Protein AF-A0A3B9GJA3-F1 (afdb_monomer_lite)

Foldseek 3Di:
DLVVLQDPVLLVVLVVLLVCCVVPPVVVVVVVLVVFQDVPLDQQPDLFDALLSLLVSLLPTDPVSLVSLLVCLPPVLLVNLVSVLSNLSSLLSNLLLLPFDPRPLNCVLPPDDDDPDGRDRPSVCSVLSVQLSVLSNQLSVLSNVLNVQCVVCDSVRRDSDAQPPPPPDDDNVNSVSSRSNRVSSNSNCRSSVVSVVCSPVSVVVSVVVSVVVVVVVVVVVVVD

Radius of gyration: 23.41 Å; chains: 1; bounding box: 50×36×74 Å

Structure (mmCIF, N/CA/C/O backbone):
data_AF-A0A3B9GJA3-F1
#
_entry.id   AF-A0A3B9GJA3-F1
#
loop_
_atom_site.group_PDB
_atom_site.id
_atom_site.type_symbol
_atom_site.label_atom_id
_atom_site.label_alt_id
_atom_site.label_comp_id
_atom_site.label_asym_id
_atom_site.label_entity_id
_atom_site.label_seq_id
_atom_site.pdbx_PDB_ins_code
_atom_site.Cartn_x
_atom_site.Cartn_y
_atom_site.Cartn_z
_atom_site.occupancy
_atom_site.B_iso_or_equiv
_atom_site.auth_seq_id
_atom_site.auth_comp_id
_atom_site.auth_asym_id
_atom_site.auth_atom_id
_atom_site.pdbx_PDB_model_num
ATOM 1 N N . MET A 1 1 ? -17.737 8.654 6.974 1.00 72.88 1 MET A N 1
ATOM 2 C CA . MET A 1 1 ? -16.971 7.475 6.504 1.00 72.88 1 MET A CA 1
ATOM 3 C C . MET A 1 1 ? -16.587 6.504 7.629 1.00 72.88 1 MET A C 1
ATOM 5 O O . MET A 1 1 ? -17.040 5.368 7.592 1.00 72.88 1 MET A O 1
ATOM 9 N N . GLY A 1 2 ? -15.841 6.924 8.665 1.00 83.31 2 GLY A N 1
ATOM 10 C CA . GLY A 1 2 ? -15.310 6.009 9.701 1.00 83.31 2 GLY A CA 1
ATOM 11 C C . GLY A 1 2 ? -16.333 5.103 10.410 1.00 83.31 2 GLY A C 1
ATOM 12 O O . GLY A 1 2 ? -16.059 3.930 10.635 1.00 83.31 2 GLY A O 1
ATOM 13 N N . GLY A 1 3 ? -17.550 5.589 10.685 1.00 89.12 3 GLY A N 1
ATOM 14 C CA . GLY A 1 3 ? -18.599 4.770 11.311 1.00 89.12 3 GLY A CA 1
ATOM 15 C C . GLY A 1 3 ? -19.067 3.571 10.471 1.00 89.12 3 GLY A C 1
ATOM 16 O O . GLY A 1 3 ? -19.390 2.529 11.037 1.00 89.12 3 GLY A O 1
ATOM 17 N N . ALA A 1 4 ? -19.071 3.692 9.138 1.00 94.19 4 ALA A N 1
ATOM 18 C CA . ALA A 1 4 ? -19.411 2.589 8.237 1.00 94.19 4 ALA A CA 1
ATOM 19 C C . ALA A 1 4 ? -18.281 1.550 8.185 1.00 94.19 4 ALA A C 1
ATOM 21 O O . ALA A 1 4 ? -18.549 0.357 8.305 1.00 94.19 4 ALA A O 1
ATOM 22 N N . LEU A 1 5 ? -17.030 2.022 8.111 1.00 96.00 5 LEU A N 1
ATOM 23 C CA . LEU A 1 5 ? -15.818 1.195 8.137 1.00 96.00 5 LEU A CA 1
ATOM 24 C C . LEU A 1 5 ? -15.662 0.409 9.449 1.00 96.00 5 LEU A C 1
ATOM 26 O O . LEU A 1 5 ? -15.125 -0.690 9.455 1.00 96.00 5 LEU A O 1
ATOM 30 N N . ALA A 1 6 ? -16.176 0.940 10.561 1.00 95.19 6 ALA A N 1
ATOM 31 C CA . ALA A 1 6 ? -16.079 0.313 11.879 1.00 95.19 6 ALA A CA 1
ATOM 32 C C . ALA A 1 6 ? -17.069 -0.848 12.121 1.00 95.19 6 ALA A C 1
ATOM 34 O O . ALA A 1 6 ? -17.110 -1.399 13.230 1.00 95.19 6 ALA A O 1
ATOM 35 N N . LYS A 1 7 ? -17.913 -1.203 11.141 1.00 95.00 7 LYS A N 1
ATOM 36 C CA . LYS A 1 7 ? -18.890 -2.294 11.280 1.00 95.00 7 LYS A CA 1
ATOM 37 C C . LYS A 1 7 ? -18.168 -3.652 11.384 1.00 95.00 7 LYS A C 1
ATOM 39 O O . LYS A 1 7 ? -17.332 -3.945 10.535 1.00 95.00 7 LYS A O 1
ATOM 44 N N . PRO A 1 8 ? -18.499 -4.515 12.368 1.00 95.00 8 PRO A N 1
ATOM 45 C CA . PRO A 1 8 ? -17.809 -5.796 12.553 1.00 95.00 8 PRO A CA 1
ATOM 46 C C . PRO A 1 8 ? -17.832 -6.714 11.332 1.00 95.00 8 PRO A C 1
ATOM 48 O O . PRO A 1 8 ? -16.804 -7.283 10.989 1.00 95.00 8 PRO A O 1
ATOM 51 N N . TRP A 1 9 ? -18.980 -6.822 10.659 1.00 97.12 9 TRP A N 1
ATOM 52 C CA . TRP A 1 9 ? -19.103 -7.661 9.467 1.00 97.12 9 TRP A CA 1
ATOM 53 C C . TRP A 1 9 ? -18.203 -7.173 8.329 1.00 97.12 9 TRP A C 1
ATOM 55 O O . TRP A 1 9 ? -17.650 -7.993 7.610 1.00 97.12 9 TRP A O 1
ATOM 65 N N . LEU A 1 10 ? -18.016 -5.854 8.195 1.00 97.75 10 LEU A N 1
ATOM 66 C CA . LEU A 1 10 ? -17.173 -5.282 7.151 1.00 97.75 10 LEU A CA 1
ATOM 67 C C . LEU A 1 10 ? -15.700 -5.563 7.436 1.00 97.75 10 LEU A C 1
ATOM 69 O O . LEU A 1 10 ? -14.979 -5.945 6.527 1.00 97.75 10 LEU A O 1
ATOM 73 N N . PHE A 1 11 ? -15.270 -5.444 8.695 1.00 97.25 11 PHE A N 1
ATOM 74 C CA . PHE A 1 11 ? -13.916 -5.830 9.092 1.00 97.25 11 PHE A CA 1
ATOM 75 C C . PHE A 1 11 ? -13.644 -7.320 8.830 1.00 97.25 11 PHE A C 1
ATOM 77 O O . PHE A 1 11 ? -12.603 -7.664 8.275 1.00 97.25 11 PHE A O 1
ATOM 84 N N . ILE A 1 12 ? -14.593 -8.204 9.160 1.00 98.06 12 ILE A N 1
ATOM 85 C CA . ILE A 1 12 ? -14.480 -9.643 8.872 1.00 98.06 12 ILE A CA 1
ATOM 86 C C . ILE A 1 12 ? -14.408 -9.890 7.361 1.00 98.06 12 ILE A C 1
ATOM 88 O O . ILE A 1 12 ? -13.499 -10.577 6.907 1.00 98.06 12 ILE A O 1
ATOM 92 N N . ALA A 1 13 ? -15.322 -9.306 6.583 1.00 98.50 13 ALA A N 1
ATOM 93 C CA . ALA A 1 13 ? -15.361 -9.478 5.133 1.00 98.50 13 ALA A CA 1
ATOM 94 C C . ALA A 1 13 ? -14.084 -8.957 4.456 1.00 98.50 13 ALA A C 1
ATOM 96 O O . ALA A 1 13 ? -13.512 -9.646 3.619 1.00 98.50 13 ALA A O 1
ATOM 97 N N . ALA A 1 14 ? -13.599 -7.780 4.859 1.00 98.38 14 ALA A N 1
ATOM 98 C CA . ALA A 1 14 ? -12.363 -7.200 4.343 1.00 98.38 14 ALA A CA 1
ATOM 99 C C . ALA A 1 14 ? -11.132 -8.044 4.706 1.00 98.38 14 ALA A C 1
ATOM 101 O O . ALA A 1 14 ? -10.257 -8.243 3.869 1.00 98.38 14 ALA A O 1
ATOM 102 N N . THR A 1 15 ? -11.086 -8.589 5.926 1.00 98.44 15 THR A N 1
ATOM 103 C CA . THR A 1 15 ? -10.018 -9.506 6.355 1.00 98.44 15 THR A CA 1
ATOM 104 C C . THR A 1 15 ? -10.045 -10.797 5.541 1.00 98.44 15 THR A C 1
ATOM 106 O O . THR A 1 15 ? -9.007 -11.226 5.051 1.00 98.44 15 THR A O 1
ATOM 109 N N . ALA A 1 16 ? -11.223 -11.397 5.351 1.00 98.56 16 ALA A N 1
ATOM 110 C CA . ALA A 1 16 ? -11.376 -12.604 4.544 1.00 98.56 16 ALA A CA 1
ATOM 111 C C . ALA A 1 16 ? -10.961 -12.364 3.084 1.00 98.56 16 ALA A C 1
ATOM 113 O O . ALA A 1 16 ? -10.196 -13.152 2.538 1.00 98.56 16 ALA A O 1
ATOM 114 N N . ALA A 1 17 ? -11.400 -11.256 2.479 1.00 98.44 17 ALA A N 1
ATOM 115 C CA . ALA A 1 17 ? -11.015 -10.881 1.121 1.00 98.44 17 ALA A CA 1
ATOM 116 C C . ALA A 1 17 ? -9.497 -10.684 0.988 1.00 98.44 17 ALA A C 1
ATOM 118 O O . ALA A 1 17 ? -8.894 -11.227 0.066 1.00 98.44 17 ALA A O 1
ATOM 119 N N . PHE A 1 18 ? -8.873 -9.969 1.931 1.00 98.50 18 PHE A N 1
ATOM 120 C CA . PHE A 1 18 ? -7.423 -9.776 1.950 1.00 98.50 18 PHE A CA 1
ATOM 121 C C . PHE A 1 18 ? -6.663 -11.096 2.082 1.00 98.50 18 PHE A C 1
ATOM 123 O O . PHE A 1 18 ? -5.747 -11.341 1.305 1.00 98.50 18 PHE A O 1
ATOM 130 N N . VAL A 1 19 ? -7.067 -11.973 3.006 1.00 98.44 19 VAL A N 1
ATOM 131 C CA . VAL A 1 19 ? -6.445 -13.293 3.192 1.00 98.44 19 VAL A CA 1
ATOM 132 C C . VAL A 1 19 ? -6.585 -14.139 1.928 1.00 98.44 19 VAL A C 1
ATOM 134 O O . VAL A 1 19 ? -5.587 -14.639 1.421 1.00 98.44 19 VAL A O 1
ATOM 137 N N . VAL A 1 20 ? -7.792 -14.267 1.369 1.00 98.31 20 VAL A N 1
ATOM 138 C CA . VAL A 1 20 ? -8.005 -15.040 0.136 1.00 98.31 20 VAL A CA 1
ATOM 139 C C . VAL A 1 20 ? -7.127 -14.502 -0.991 1.00 98.31 20 VAL A C 1
ATOM 141 O O . VAL A 1 20 ? -6.408 -15.277 -1.617 1.00 98.31 20 VAL A O 1
ATOM 144 N N . PHE A 1 21 ? -7.115 -13.187 -1.211 1.00 97.44 21 PHE A N 1
ATOM 145 C CA . PHE A 1 21 ? -6.292 -12.575 -2.251 1.00 97.44 21 PHE A CA 1
ATOM 146 C C . PHE A 1 21 ? -4.793 -12.822 -2.020 1.00 97.44 21 PHE A C 1
ATOM 148 O O . PHE A 1 21 ? -4.086 -13.234 -2.939 1.00 97.44 21 PHE A O 1
ATOM 155 N N . ALA A 1 22 ? -4.319 -12.647 -0.784 1.00 96.94 22 ALA A N 1
ATOM 156 C CA . ALA A 1 22 ? -2.915 -12.815 -0.427 1.00 96.94 22 ALA A CA 1
ATOM 157 C C . ALA A 1 22 ? -2.410 -14.253 -0.604 1.00 96.94 22 ALA A C 1
ATOM 159 O O . ALA A 1 22 ? -1.261 -14.443 -0.989 1.00 96.94 22 ALA A O 1
ATOM 160 N N . PHE A 1 23 ? -3.250 -15.261 -0.353 1.00 97.62 23 PHE A N 1
ATOM 161 C CA . PHE A 1 23 ? -2.849 -16.669 -0.457 1.00 97.62 23 PHE A CA 1
ATOM 162 C C . PHE A 1 23 ? -3.125 -17.306 -1.824 1.00 97.62 23 PHE A C 1
ATOM 164 O O . PHE A 1 23 ? -2.567 -18.362 -2.107 1.00 97.62 23 PHE A O 1
ATOM 171 N N . THR A 1 24 ? -3.965 -16.700 -2.669 1.00 96.50 24 THR A N 1
ATOM 172 C CA . THR A 1 24 ? -4.349 -17.292 -3.967 1.00 96.50 24 THR A CA 1
ATOM 173 C C . THR A 1 24 ? -3.880 -16.484 -5.171 1.00 96.50 24 THR A C 1
ATOM 175 O O . THR A 1 24 ? -3.417 -17.072 -6.143 1.00 96.50 24 THR A O 1
ATOM 178 N N . VAL A 1 25 ? -3.954 -15.151 -5.114 1.00 96.19 25 VAL A N 1
ATOM 179 C CA . VAL A 1 25 ? -3.649 -14.280 -6.259 1.00 96.19 25 VAL A CA 1
ATOM 180 C C . VAL A 1 25 ? -2.191 -13.837 -6.237 1.00 96.19 25 VAL A C 1
ATOM 182 O O . VAL A 1 25 ? -1.500 -13.976 -7.243 1.00 96.19 25 VAL A O 1
ATOM 185 N N . LEU A 1 26 ? -1.695 -13.352 -5.091 1.00 95.25 26 LEU A N 1
ATOM 186 C CA . LEU A 1 26 ? -0.324 -12.832 -4.998 1.00 95.25 26 LEU A CA 1
ATOM 187 C C . LEU A 1 26 ? 0.760 -13.860 -5.358 1.00 95.25 26 LEU A C 1
ATOM 189 O O . LEU A 1 26 ? 1.678 -13.479 -6.077 1.00 95.25 26 LEU A O 1
ATOM 193 N N . PRO A 1 27 ? 0.695 -15.143 -4.940 1.00 96.56 27 PRO A N 1
ATOM 194 C CA . PRO A 1 27 ? 1.733 -16.107 -5.300 1.00 96.56 27 PRO A CA 1
ATOM 195 C C . PRO A 1 27 ? 1.773 -16.386 -6.805 1.00 96.56 27 PRO A C 1
ATOM 197 O O . PRO A 1 27 ? 2.853 -16.479 -7.381 1.00 96.56 27 PRO A O 1
ATOM 200 N N . ALA A 1 28 ? 0.603 -16.469 -7.447 1.00 95.81 28 ALA A N 1
ATOM 201 C CA . ALA A 1 28 ? 0.508 -16.648 -8.892 1.00 95.81 28 ALA A CA 1
ATOM 202 C C . ALA A 1 28 ? 1.083 -15.433 -9.634 1.00 95.81 28 ALA A C 1
ATOM 204 O O . ALA A 1 28 ? 1.903 -15.590 -10.531 1.00 95.81 28 ALA A O 1
ATOM 205 N N . LYS A 1 29 ? 0.739 -14.216 -9.196 1.00 95.31 29 LYS A N 1
ATOM 206 C CA . LYS A 1 29 ? 1.263 -12.984 -9.796 1.00 95.31 29 LYS A CA 1
ATOM 207 C C . LYS A 1 29 ? 2.743 -12.743 -9.542 1.00 95.31 29 LYS A C 1
ATOM 209 O O . LYS A 1 29 ? 3.429 -12.251 -10.427 1.00 95.31 29 LYS A O 1
ATOM 214 N N . ALA A 1 30 ? 3.268 -13.169 -8.399 1.00 94.25 30 ALA A N 1
ATOM 215 C CA . ALA A 1 30 ? 4.705 -13.172 -8.159 1.00 94.25 30 ALA A CA 1
ATOM 216 C C . ALA A 1 30 ? 5.444 -14.147 -9.096 1.00 94.25 30 ALA A C 1
ATOM 218 O O . ALA A 1 30 ? 6.541 -13.833 -9.554 1.00 94.25 30 ALA A O 1
ATOM 219 N N . ALA A 1 31 ? 4.848 -15.307 -9.403 1.00 95.56 31 ALA A N 1
ATOM 220 C CA . ALA A 1 31 ? 5.408 -16.260 -10.360 1.00 95.56 31 ALA A CA 1
ATOM 221 C C . ALA A 1 31 ? 5.377 -15.722 -11.800 1.00 95.56 31 ALA A C 1
ATOM 223 O O . ALA A 1 31 ? 6.390 -15.820 -12.488 1.00 95.56 31 ALA A O 1
ATOM 224 N N . ASP A 1 32 ? 4.267 -15.103 -12.223 1.00 94.38 32 ASP A N 1
ATOM 225 C CA . ASP A 1 32 ? 4.167 -14.419 -13.522 1.00 94.38 32 ASP A CA 1
ATOM 226 C C . ASP A 1 32 ? 5.239 -13.315 -13.634 1.00 94.38 32 ASP A C 1
ATOM 228 O O . ASP A 1 32 ? 6.001 -13.272 -14.601 1.00 94.38 32 ASP A O 1
ATOM 232 N N . ALA A 1 33 ? 5.360 -12.471 -12.601 1.00 94.44 33 ALA A N 1
ATOM 233 C CA . ALA A 1 33 ? 6.313 -11.363 -12.553 1.00 94.44 33 ALA A CA 1
ATOM 234 C C . ALA A 1 33 ? 7.778 -11.800 -12.646 1.00 94.44 33 ALA A C 1
ATOM 236 O O . ALA A 1 33 ? 8.595 -11.102 -13.255 1.00 94.44 33 ALA A O 1
ATOM 237 N N . ALA A 1 34 ? 8.119 -12.964 -12.089 1.00 95.00 34 ALA A N 1
ATOM 238 C CA . ALA A 1 34 ? 9.470 -13.514 -12.146 1.00 95.00 34 ALA A CA 1
ATOM 239 C C . ALA A 1 34 ? 9.931 -13.853 -13.577 1.00 95.00 34 ALA A C 1
ATOM 241 O O . ALA A 1 34 ? 11.133 -13.954 -13.811 1.00 95.00 34 ALA A O 1
ATOM 242 N N . LEU A 1 35 ? 9.003 -14.014 -14.530 1.00 95.06 35 LEU A N 1
ATOM 243 C CA . LEU A 1 35 ? 9.329 -14.319 -15.927 1.00 95.06 35 LEU A CA 1
ATOM 244 C C . LEU A 1 35 ? 9.837 -13.101 -16.702 1.00 95.06 35 LEU A C 1
ATOM 246 O O . LEU A 1 35 ? 10.590 -13.264 -17.659 1.00 95.06 35 LEU A O 1
ATOM 250 N N . TYR A 1 36 ? 9.414 -11.897 -16.313 1.00 94.12 36 TYR A N 1
ATOM 251 C CA . TYR A 1 36 ? 9.710 -10.675 -17.061 1.00 94.12 36 TYR A CA 1
ATOM 252 C C . TYR A 1 36 ? 10.461 -9.609 -16.257 1.00 94.12 36 TYR A C 1
ATOM 254 O O . TYR A 1 36 ? 10.891 -8.616 -16.841 1.00 94.12 36 TYR A O 1
ATOM 262 N N . THR A 1 37 ? 10.621 -9.792 -14.943 1.00 96.38 37 THR A N 1
ATOM 263 C CA . THR A 1 37 ? 11.347 -8.865 -14.064 1.00 96.38 37 THR A CA 1
ATOM 264 C C . THR A 1 37 ? 12.830 -9.233 -14.006 1.00 96.38 37 THR A C 1
ATOM 266 O O . THR A 1 37 ? 13.169 -10.292 -13.468 1.00 96.38 37 THR A O 1
ATOM 269 N N . PRO A 1 38 ? 13.740 -8.372 -14.492 1.00 95.62 38 PRO A N 1
ATOM 270 C CA . PRO A 1 38 ? 15.171 -8.608 -14.361 1.00 95.62 38 PRO A CA 1
ATOM 271 C C . PRO A 1 38 ? 15.616 -8.685 -12.888 1.00 95.62 38 PRO A C 1
ATOM 273 O O . PRO A 1 38 ? 15.004 -8.053 -12.015 1.00 95.62 38 PRO A O 1
ATOM 276 N N . PRO A 1 39 ? 16.698 -9.423 -12.574 1.00 93.44 39 PRO A N 1
ATOM 277 C CA . PRO A 1 39 ? 17.216 -9.517 -11.212 1.00 93.44 39 PRO A CA 1
ATOM 278 C C . PRO A 1 39 ? 17.489 -8.136 -10.602 1.00 93.44 39 PRO A C 1
ATOM 280 O O . PRO A 1 39 ? 18.206 -7.323 -11.177 1.00 93.44 39 PRO A O 1
ATOM 283 N N . GLY A 1 40 ? 16.914 -7.864 -9.428 1.00 91.94 40 GLY A N 1
ATOM 284 C CA . GLY A 1 40 ? 17.078 -6.578 -8.734 1.00 91.94 40 GLY A CA 1
ATOM 285 C C . GLY A 1 40 ? 16.288 -5.404 -9.329 1.00 91.94 40 GLY A C 1
ATOM 286 O O . GLY A 1 40 ? 16.350 -4.305 -8.782 1.00 91.94 40 GLY A O 1
ATOM 287 N N . ALA A 1 41 ? 15.506 -5.625 -10.392 1.00 95.06 41 ALA A N 1
ATOM 288 C CA . ALA A 1 41 ? 14.775 -4.574 -11.097 1.00 95.06 41 ALA A CA 1
ATOM 289 C C . ALA A 1 41 ? 13.293 -4.447 -10.709 1.00 95.06 41 ALA A C 1
ATOM 291 O O . ALA A 1 41 ? 12.523 -3.756 -11.379 1.00 95.06 41 ALA A O 1
ATOM 292 N N . SER A 1 42 ? 12.879 -5.090 -9.615 1.00 94.44 42 SER A N 1
ATOM 293 C CA . SER A 1 42 ? 11.520 -4.956 -9.088 1.00 94.44 42 SER A CA 1
ATOM 294 C C . SER A 1 42 ? 11.319 -3.602 -8.412 1.00 94.44 42 SER A C 1
ATOM 296 O O . SER A 1 42 ? 12.070 -3.231 -7.507 1.00 94.44 42 SER A O 1
ATOM 298 N N . PHE A 1 43 ? 10.270 -2.891 -8.811 1.00 95.88 43 PHE A N 1
ATOM 299 C CA . PHE A 1 43 ? 9.873 -1.626 -8.200 1.00 95.88 43 PHE A CA 1
ATOM 300 C C . PHE A 1 43 ? 9.113 -1.863 -6.887 1.00 95.88 43 PHE A C 1
ATOM 302 O O . PHE A 1 43 ? 9.615 -1.490 -5.828 1.00 95.88 43 PHE A O 1
ATOM 309 N N . ASP A 1 44 ? 7.998 -2.600 -6.908 1.00 87.88 44 ASP A N 1
ATOM 310 C CA . ASP A 1 44 ? 7.094 -2.624 -5.746 1.00 87.88 44 ASP A CA 1
ATOM 311 C C . ASP A 1 44 ? 7.614 -3.429 -4.566 1.00 87.88 44 ASP A C 1
ATOM 313 O O . ASP A 1 44 ? 7.196 -3.175 -3.438 1.00 87.88 44 ASP A O 1
ATOM 317 N N . THR A 1 45 ? 8.511 -4.391 -4.804 1.00 90.06 45 THR A N 1
ATOM 318 C CA . THR A 1 45 ? 9.141 -5.172 -3.727 1.00 90.06 45 THR A CA 1
ATOM 319 C C . THR A 1 45 ? 10.406 -4.512 -3.178 1.00 90.06 45 THR A C 1
ATOM 321 O O . THR A 1 45 ? 11.007 -5.028 -2.235 1.00 90.06 45 THR A O 1
ATOM 324 N N . SER A 1 46 ? 10.807 -3.364 -3.731 1.00 94.69 46 SER A N 1
ATOM 325 C CA . SER A 1 46 ? 11.898 -2.551 -3.198 1.00 94.69 46 SER A CA 1
ATOM 326 C C . SER A 1 46 ? 11.370 -1.553 -2.177 1.00 94.69 46 SER A C 1
ATOM 328 O O . SER A 1 46 ? 10.407 -0.844 -2.445 1.00 94.69 46 SER A O 1
ATOM 330 N N . LEU A 1 47 ? 12.037 -1.442 -1.025 1.00 94.56 47 LEU A N 1
ATOM 331 C CA . LEU A 1 47 ? 11.690 -0.437 -0.010 1.00 94.56 47 LEU A CA 1
ATOM 332 C C . LEU A 1 47 ? 12.019 0.993 -0.460 1.00 94.56 47 LEU A C 1
ATOM 334 O O . LEU A 1 47 ? 11.364 1.946 -0.045 1.00 94.56 47 LEU A O 1
ATOM 338 N N . PHE A 1 48 ? 13.063 1.135 -1.274 1.00 95.56 48 PHE A N 1
ATOM 339 C CA . PHE A 1 48 ? 13.542 2.400 -1.809 1.00 95.56 48 PHE A CA 1
ATOM 340 C C . PHE A 1 48 ? 14.443 2.149 -3.021 1.00 95.56 48 PHE A C 1
ATOM 342 O O . PHE A 1 48 ? 15.048 1.081 -3.134 1.00 95.56 48 PHE A O 1
ATOM 349 N N . TYR A 1 49 ? 14.538 3.150 -3.891 1.00 96.50 49 TYR A N 1
ATOM 350 C CA . TYR A 1 49 ? 15.550 3.268 -4.935 1.00 96.50 49 TYR A CA 1
ATOM 351 C C . TYR A 1 49 ? 15.685 4.743 -5.342 1.00 96.50 49 TYR A C 1
ATOM 353 O O . TYR A 1 49 ? 14.726 5.518 -5.254 1.00 96.50 49 TYR A O 1
ATOM 361 N N . THR A 1 50 ? 16.869 5.152 -5.784 1.00 96.06 50 THR A N 1
ATOM 362 C CA . THR A 1 50 ? 17.137 6.499 -6.299 1.00 96.06 50 THR A CA 1
ATOM 363 C C . THR A 1 50 ? 16.559 6.682 -7.706 1.00 96.06 50 THR A C 1
ATOM 365 O O . THR A 1 50 ? 16.327 5.700 -8.409 1.00 96.06 50 THR A O 1
ATOM 368 N N . PRO A 1 51 ? 16.357 7.922 -8.181 1.00 93.94 51 PRO A N 1
ATOM 369 C CA . PRO A 1 51 ? 15.857 8.138 -9.540 1.00 93.94 51 PRO A CA 1
ATOM 370 C C . PRO A 1 51 ? 16.789 7.584 -10.628 1.00 93.94 51 PRO A C 1
ATOM 372 O O . PRO A 1 51 ? 16.310 7.129 -11.659 1.00 93.94 51 PRO A O 1
ATOM 375 N N . ALA A 1 52 ? 18.105 7.575 -10.390 1.00 89.44 52 ALA A N 1
ATOM 376 C CA . ALA A 1 52 ? 19.064 6.949 -11.301 1.00 89.44 52 ALA A CA 1
ATOM 377 C C . ALA A 1 52 ? 18.855 5.427 -11.358 1.00 89.44 52 ALA A C 1
ATOM 379 O O . ALA A 1 52 ? 18.672 4.875 -12.439 1.00 89.44 52 ALA A O 1
ATOM 380 N N . GLU A 1 53 ? 18.746 4.775 -10.196 1.00 94.75 53 GLU A N 1
ATOM 381 C CA . GLU A 1 53 ? 18.421 3.344 -10.115 1.00 94.75 53 GLU A CA 1
ATOM 382 C C . GLU A 1 53 ? 17.063 3.040 -10.768 1.00 94.75 53 GLU A C 1
ATOM 384 O O . GLU A 1 53 ? 16.904 2.004 -11.399 1.00 94.75 53 GLU A O 1
ATOM 389 N N . ALA A 1 54 ? 16.073 3.934 -10.666 1.00 95.31 54 ALA A N 1
ATOM 390 C CA . ALA A 1 54 ? 14.779 3.761 -11.327 1.00 95.31 54 ALA A CA 1
ATOM 391 C C . ALA A 1 54 ? 14.933 3.635 -12.852 1.00 95.31 54 ALA A C 1
ATOM 393 O O . ALA A 1 54 ? 14.339 2.747 -13.466 1.00 95.31 54 ALA A O 1
ATOM 394 N N . ILE A 1 55 ? 15.742 4.515 -13.451 1.00 92.25 55 ILE A N 1
ATOM 395 C CA . ILE A 1 55 ? 16.042 4.501 -14.887 1.00 92.25 55 ILE A CA 1
ATOM 396 C C . ILE A 1 55 ? 16.803 3.223 -15.239 1.00 92.25 55 ILE A C 1
ATOM 398 O O . ILE A 1 55 ? 16.370 2.500 -16.132 1.00 92.25 55 ILE A O 1
ATOM 402 N N . GLU A 1 56 ? 17.869 2.894 -14.505 1.00 91.62 56 GLU A N 1
ATOM 403 C CA . GLU A 1 56 ? 18.660 1.673 -14.724 1.00 91.62 56 GLU A CA 1
ATOM 404 C C . GLU A 1 56 ? 17.783 0.414 -14.704 1.00 91.62 56 GLU A C 1
ATOM 406 O O . GLU A 1 56 ? 17.869 -0.439 -15.591 1.00 91.62 56 GLU A O 1
ATOM 411 N N . ARG A 1 57 ? 16.871 0.325 -13.730 1.00 95.38 57 ARG A N 1
ATOM 412 C CA . ARG A 1 57 ? 15.896 -0.762 -13.650 1.00 95.38 57 ARG A CA 1
ATOM 413 C C . ARG A 1 57 ? 15.007 -0.785 -14.877 1.00 95.38 57 ARG A C 1
ATOM 415 O O . ARG A 1 57 ? 14.916 -1.832 -15.499 1.00 95.38 57 ARG A O 1
ATOM 422 N N . ALA A 1 58 ? 14.387 0.332 -15.253 1.00 94.31 58 ALA A N 1
ATOM 423 C CA . ALA A 1 58 ? 13.490 0.394 -16.409 1.00 94.31 58 ALA A CA 1
ATOM 424 C C . ALA A 1 58 ? 14.190 0.022 -17.733 1.00 94.31 58 ALA A C 1
ATOM 426 O O . ALA A 1 58 ? 13.597 -0.660 -18.571 1.00 94.31 58 ALA A O 1
ATOM 427 N N . VAL A 1 59 ? 15.460 0.406 -17.896 1.00 91.44 59 VAL A N 1
ATOM 428 C CA . VAL A 1 59 ? 16.309 0.043 -19.046 1.00 91.44 59 VAL A CA 1
ATOM 429 C C . VAL A 1 59 ? 16.603 -1.450 -19.094 1.00 91.44 59 VAL A C 1
ATOM 431 O O . VAL A 1 59 ? 16.652 -2.024 -20.177 1.00 91.44 59 VAL A O 1
ATOM 434 N N . SER A 1 60 ? 16.746 -2.100 -17.937 1.00 93.69 60 SER A N 1
ATOM 435 C CA . SER A 1 60 ? 17.035 -3.537 -17.881 1.00 93.69 60 SER A CA 1
ATOM 436 C C . SER A 1 60 ? 15.889 -4.434 -18.373 1.00 93.69 60 SER A C 1
ATOM 438 O O . SER A 1 60 ? 16.123 -5.604 -18.675 1.00 93.69 60 SER A O 1
ATOM 440 N N . TYR A 1 61 ? 14.656 -3.920 -18.470 1.00 94.38 61 TYR A N 1
ATOM 441 C CA . TYR A 1 61 ? 13.532 -4.683 -19.022 1.00 94.38 61 TYR A CA 1
ATOM 442 C C . TYR A 1 61 ? 13.632 -4.770 -20.551 1.00 94.38 61 TYR A C 1
ATOM 444 O O . TYR A 1 61 ? 13.948 -3.791 -21.225 1.00 94.38 61 TYR A O 1
ATOM 452 N N . GLY A 1 62 ? 13.271 -5.923 -21.118 1.00 91.81 62 GLY A N 1
ATOM 453 C CA . GLY A 1 62 ? 12.978 -6.046 -22.551 1.00 91.81 62 GLY A CA 1
ATOM 454 C C . GLY A 1 62 ? 11.669 -5.346 -22.935 1.00 91.81 62 GLY A C 1
ATOM 455 O O . GLY A 1 62 ? 10.898 -4.926 -22.070 1.00 91.81 62 GLY A O 1
ATOM 456 N N . GLU A 1 63 ? 11.386 -5.230 -24.232 1.00 92.62 63 GLU A N 1
ATOM 457 C CA . GLU A 1 63 ? 10.145 -4.612 -24.725 1.00 92.62 63 GLU A CA 1
ATOM 458 C C . GLU A 1 63 ? 8.895 -5.365 -24.249 1.00 92.62 63 GLU A C 1
ATOM 460 O O . GLU A 1 63 ? 7.961 -4.760 -23.709 1.00 92.62 63 GLU A O 1
ATOM 465 N N . GLU A 1 64 ? 8.917 -6.694 -24.355 1.00 94.00 64 GLU A N 1
ATOM 466 C CA . GLU A 1 64 ? 7.855 -7.564 -23.859 1.00 94.00 64 GLU A CA 1
ATOM 467 C C . GLU A 1 64 ? 7.718 -7.441 -22.342 1.00 94.00 64 GLU A C 1
ATOM 469 O O . GLU A 1 64 ? 6.605 -7.372 -21.823 1.00 94.00 64 GLU A O 1
ATOM 474 N N . GLY A 1 65 ? 8.843 -7.347 -21.625 1.00 95.50 65 GLY A N 1
ATOM 475 C CA . GLY A 1 65 ? 8.841 -7.238 -20.171 1.00 95.50 65 GLY A CA 1
ATOM 476 C C . GLY A 1 65 ? 8.271 -5.917 -19.664 1.00 95.50 65 GLY A C 1
ATOM 477 O O . GLY A 1 65 ? 7.502 -5.916 -18.706 1.00 95.50 65 GLY A O 1
ATOM 478 N N . ARG A 1 66 ? 8.563 -4.797 -20.337 1.00 95.31 66 ARG A N 1
ATOM 479 C CA . ARG A 1 66 ? 7.926 -3.505 -20.034 1.00 95.31 66 ARG A CA 1
ATOM 480 C C . ARG A 1 66 ? 6.425 -3.552 -20.294 1.00 95.31 66 ARG A C 1
ATOM 482 O O . ARG A 1 66 ? 5.650 -3.067 -19.474 1.00 95.31 66 ARG A O 1
ATOM 489 N N . SER A 1 67 ? 6.013 -4.152 -21.409 1.00 95.75 67 SER A N 1
ATOM 490 C CA . SER A 1 67 ? 4.596 -4.283 -21.763 1.00 95.75 67 SER A CA 1
ATOM 491 C C . SER A 1 67 ? 3.838 -5.143 -20.749 1.00 95.75 67 SER A C 1
ATOM 493 O O . SER A 1 67 ? 2.767 -4.745 -20.292 1.00 95.75 67 SER A O 1
ATOM 495 N N . ALA A 1 68 ? 4.419 -6.275 -20.341 1.00 96.31 68 ALA A N 1
ATOM 496 C CA . ALA A 1 68 ? 3.873 -7.142 -19.298 1.00 96.31 68 ALA A CA 1
ATOM 497 C C . ALA A 1 68 ? 3.790 -6.420 -17.944 1.00 96.31 68 ALA A C 1
ATOM 499 O O . ALA A 1 68 ? 2.737 -6.425 -17.310 1.00 96.31 68 ALA A O 1
ATOM 500 N N . TYR A 1 69 ? 4.856 -5.716 -17.550 1.00 96.25 69 TYR A N 1
ATOM 501 C CA . TYR A 1 69 ? 4.879 -4.914 -16.329 1.00 96.25 69 TYR A CA 1
ATOM 502 C C . TYR A 1 69 ? 3.748 -3.872 -16.319 1.00 96.25 69 TYR A C 1
ATOM 504 O O . TYR A 1 69 ? 2.981 -3.794 -15.361 1.00 96.25 69 TYR A O 1
ATOM 512 N N . ILE A 1 70 ? 3.601 -3.090 -17.396 1.00 97.12 70 ILE A N 1
ATOM 513 C CA . ILE A 1 70 ? 2.544 -2.072 -17.512 1.00 97.12 70 ILE A CA 1
ATOM 514 C C . ILE A 1 70 ? 1.159 -2.724 -17.465 1.00 97.12 70 ILE A C 1
ATOM 516 O O . ILE A 1 70 ? 0.271 -2.228 -16.773 1.00 97.12 70 ILE A O 1
ATOM 520 N N . PHE A 1 71 ? 0.960 -3.836 -18.173 1.00 97.00 71 PHE A N 1
ATOM 521 C CA . PHE A 1 71 ? -0.309 -4.557 -18.156 1.00 97.00 71 PHE A CA 1
ATOM 522 C C . PHE A 1 71 ? -0.707 -4.968 -16.732 1.00 97.00 71 PHE A C 1
ATOM 524 O O . PHE A 1 71 ? -1.852 -4.774 -16.320 1.00 97.00 71 PHE A O 1
ATOM 531 N N . ASP A 1 72 ? 0.242 -5.466 -15.948 1.00 95.56 72 ASP A N 1
ATOM 532 C CA . ASP A 1 72 ? -0.004 -5.886 -14.573 1.00 95.56 72 ASP A CA 1
ATOM 533 C C . ASP A 1 72 ? -0.353 -4.702 -13.648 1.00 95.56 72 ASP A C 1
ATOM 535 O O . ASP A 1 72 ? -1.322 -4.791 -12.882 1.00 95.56 72 ASP A O 1
ATOM 539 N N . ARG A 1 73 ? 0.321 -3.547 -13.804 1.00 95.81 73 ARG A N 1
ATOM 540 C CA . ARG A 1 73 ? 0.006 -2.289 -13.086 1.00 95.81 73 ARG A CA 1
ATOM 541 C C . ARG A 1 73 ? -1.428 -1.807 -13.273 1.00 95.81 73 ARG A C 1
ATOM 543 O O . ARG A 1 73 ? -2.003 -1.226 -12.354 1.00 95.81 73 ARG A O 1
ATOM 550 N N . TRP A 1 74 ? -2.002 -2.056 -14.446 1.00 96.06 74 TRP A N 1
ATOM 551 C CA . TRP A 1 74 ? -3.341 -1.597 -14.824 1.00 96.06 74 TRP A CA 1
ATOM 552 C C . TRP A 1 74 ? -4.393 -2.710 -14.829 1.00 96.06 74 TRP A C 1
ATOM 554 O O . TRP A 1 74 ? -5.500 -2.516 -15.333 1.00 96.06 74 TRP A O 1
ATOM 564 N N . THR A 1 75 ? -4.083 -3.863 -14.232 1.00 94.38 75 THR A N 1
ATOM 565 C CA . THR A 1 75 ? -5.027 -4.974 -14.074 1.00 94.38 75 THR A CA 1
ATOM 566 C C . THR A 1 75 ? -5.111 -5.428 -12.621 1.00 94.38 75 THR A C 1
ATOM 568 O O . THR A 1 75 ? -5.866 -4.847 -11.838 1.00 94.38 75 THR A O 1
ATOM 571 N N . PHE A 1 76 ? -4.366 -6.464 -12.230 1.00 91.06 76 PHE A N 1
ATOM 572 C CA . PHE A 1 76 ? -4.466 -7.031 -10.885 1.00 91.06 76 PHE A CA 1
ATOM 573 C C . PHE A 1 76 ? -3.951 -6.055 -9.823 1.00 91.06 76 PHE A C 1
ATOM 575 O O . PHE A 1 76 ? -4.478 -6.018 -8.709 1.00 91.06 76 PHE A O 1
ATOM 582 N N . ASP A 1 77 ? -2.961 -5.239 -10.174 1.00 92.75 77 ASP A N 1
ATOM 583 C CA . ASP A 1 77 ? -2.296 -4.357 -9.226 1.00 92.75 77 ASP A CA 1
ATOM 584 C C . ASP A 1 77 ? -3.099 -3.083 -8.928 1.00 92.75 77 ASP A C 1
ATOM 586 O O . ASP A 1 77 ? -2.817 -2.372 -7.972 1.00 92.75 77 ASP A O 1
ATOM 590 N N . LEU A 1 78 ? -4.188 -2.837 -9.666 1.00 94.50 78 LEU A N 1
ATOM 591 C CA . LEU A 1 78 ? -5.214 -1.878 -9.246 1.00 94.50 78 LEU A CA 1
ATOM 592 C C . LEU A 1 78 ? -6.075 -2.430 -8.106 1.00 94.50 78 LEU A C 1
ATOM 594 O O . LEU A 1 78 ? -6.547 -1.692 -7.240 1.00 94.50 78 LEU A O 1
ATOM 598 N N . VAL A 1 79 ? -6.310 -3.741 -8.118 1.00 96.50 79 VAL A N 1
ATOM 599 C CA . VAL A 1 79 ? -7.194 -4.421 -7.169 1.00 96.50 79 VAL A CA 1
ATOM 600 C C . VAL A 1 79 ? -6.499 -4.609 -5.823 1.00 96.50 79 VAL A C 1
ATOM 602 O O . VAL A 1 79 ? -7.141 -4.478 -4.777 1.00 96.50 79 VAL A O 1
ATOM 605 N N . PHE A 1 80 ? -5.193 -4.881 -5.824 1.00 96.44 80 PHE A N 1
ATOM 606 C CA . PHE A 1 80 ? -4.456 -5.188 -4.602 1.00 96.44 80 PHE A CA 1
ATOM 607 C C . PHE A 1 80 ? -4.483 -4.044 -3.561 1.00 96.44 80 PHE A C 1
ATOM 609 O O . PHE A 1 80 ? -4.913 -4.314 -2.429 1.00 96.44 80 PHE A O 1
ATOM 616 N N . PRO A 1 81 ? -4.191 -2.771 -3.911 1.00 97.19 81 PRO A N 1
ATOM 617 C CA . PRO A 1 81 ? -4.313 -1.634 -2.997 1.00 97.19 81 PRO A CA 1
ATOM 618 C C . PRO A 1 81 ? -5.711 -1.396 -2.459 1.00 97.19 81 PRO A C 1
ATOM 620 O O . PRO A 1 81 ? -5.877 -1.014 -1.300 1.00 97.19 81 PRO A O 1
ATOM 623 N N . LEU A 1 82 ? -6.743 -1.688 -3.248 1.00 98.06 82 LEU A N 1
ATOM 624 C CA . LEU A 1 82 ? -8.123 -1.571 -2.788 1.00 98.06 82 LEU A CA 1
ATOM 625 C C . LEU A 1 82 ? -8.466 -2.647 -1.756 1.00 98.06 82 LEU A C 1
ATOM 627 O O . LEU A 1 82 ? -9.116 -2.349 -0.751 1.00 98.06 82 LEU A O 1
ATOM 631 N N . ILE A 1 83 ? -8.011 -3.882 -1.971 1.00 98.31 83 ILE A N 1
ATOM 632 C CA . ILE A 1 83 ? -8.264 -4.998 -1.055 1.00 98.31 83 ILE A CA 1
ATOM 633 C C . ILE A 1 83 ? -7.509 -4.804 0.258 1.00 98.31 83 ILE A C 1
ATOM 635 O O . ILE A 1 83 ? -8.137 -4.800 1.325 1.00 98.31 83 ILE A O 1
ATOM 639 N N . TYR A 1 84 ? -6.184 -4.613 0.210 1.00 98.12 84 TYR A N 1
ATOM 640 C CA . TYR A 1 84 ? -5.420 -4.397 1.440 1.00 98.12 84 TYR A CA 1
ATOM 641 C C . TYR A 1 84 ? -5.848 -3.084 2.112 1.00 98.12 84 TYR A C 1
ATOM 643 O O . TYR A 1 84 ? -5.940 -3.002 3.338 1.00 98.12 84 TYR A O 1
ATOM 651 N N . GLY A 1 85 ? -6.183 -2.065 1.318 1.00 98.38 85 GLY A N 1
A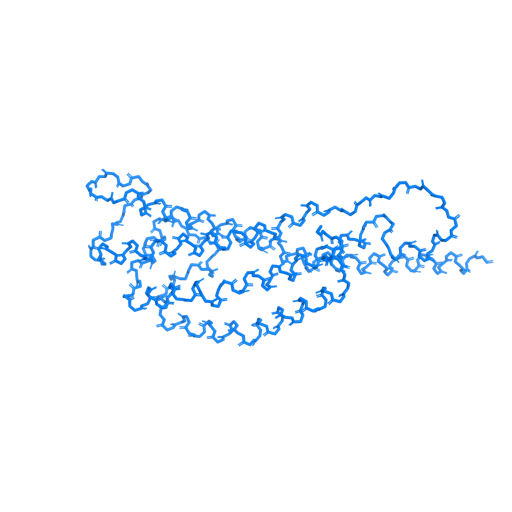TOM 652 C CA . GLY A 1 85 ? -6.655 -0.770 1.780 1.00 98.38 85 GLY A CA 1
ATOM 653 C C . GLY A 1 85 ? -7.957 -0.860 2.563 1.00 98.38 85 GLY A C 1
ATOM 654 O O . GLY A 1 85 ? -8.052 -0.331 3.672 1.00 98.38 85 GLY A O 1
ATOM 655 N N . LEU A 1 86 ? -8.952 -1.580 2.038 1.00 98.56 86 LEU A N 1
ATOM 656 C CA . LEU A 1 86 ? -10.218 -1.826 2.728 1.00 98.56 86 LEU A CA 1
ATOM 657 C C . LEU A 1 86 ? -10.007 -2.610 4.031 1.00 98.56 86 LEU A C 1
ATOM 659 O O . LEU A 1 86 ? -10.619 -2.286 5.057 1.00 98.56 86 LEU A O 1
ATOM 663 N N . PHE A 1 87 ? -9.121 -3.609 4.015 1.00 98.69 87 PHE A N 1
ATOM 664 C CA . PHE A 1 87 ? -8.718 -4.335 5.217 1.00 98.69 87 PHE A CA 1
ATOM 665 C C . PHE A 1 87 ? -8.138 -3.385 6.274 1.00 98.69 87 PHE A C 1
ATOM 667 O O . PHE A 1 87 ? -8.679 -3.311 7.378 1.00 98.69 87 PHE A O 1
ATOM 674 N N . MET A 1 88 ? -7.119 -2.587 5.942 1.00 98.69 88 MET A N 1
ATOM 675 C CA . MET A 1 88 ? -6.505 -1.663 6.900 1.00 98.69 88 MET A CA 1
ATOM 676 C C . MET A 1 88 ? -7.494 -0.594 7.380 1.00 98.69 88 MET A C 1
ATOM 678 O O . MET A 1 88 ? -7.632 -0.372 8.582 1.00 98.69 88 MET A O 1
ATOM 682 N N . LEU A 1 89 ? -8.239 0.043 6.473 1.00 98.56 89 LEU A N 1
ATOM 683 C CA . LEU A 1 89 ? -9.224 1.073 6.816 1.00 98.56 89 LEU A CA 1
ATOM 684 C C . LEU A 1 89 ? -10.300 0.544 7.771 1.00 98.56 89 LEU A C 1
ATOM 686 O O . LEU A 1 89 ? -10.647 1.219 8.745 1.00 98.56 89 LEU A O 1
ATOM 690 N N . SER A 1 90 ? -10.817 -0.662 7.522 1.00 98.38 90 SER A N 1
ATOM 691 C CA . SER A 1 90 ? -11.808 -1.290 8.401 1.00 98.38 90 SER A CA 1
ATOM 692 C C . SER A 1 90 ? -11.202 -1.719 9.741 1.00 98.38 90 SER A C 1
ATOM 694 O O . SER A 1 90 ? -11.798 -1.425 10.779 1.00 98.38 90 SER A O 1
ATOM 696 N N . ALA A 1 91 ? -9.999 -2.306 9.757 1.00 98.25 91 ALA A N 1
ATOM 697 C CA . ALA A 1 91 ? -9.286 -2.701 10.975 1.00 98.25 91 ALA A CA 1
ATOM 698 C C . ALA A 1 91 ? -9.024 -1.504 11.901 1.00 98.25 91 ALA A C 1
ATOM 700 O O . ALA A 1 91 ? -9.332 -1.545 13.100 1.00 98.25 91 ALA A O 1
ATOM 701 N N . TRP A 1 92 ? -8.526 -0.400 11.335 1.00 97.75 92 TRP A N 1
ATOM 702 C CA . TRP A 1 92 ? -8.307 0.849 12.057 1.00 97.75 92 TRP A CA 1
ATOM 703 C C . TRP A 1 92 ? -9.628 1.429 12.558 1.00 97.75 92 TRP A C 1
ATOM 705 O O . TRP A 1 92 ? -9.758 1.708 13.749 1.00 97.75 92 TRP A O 1
ATOM 715 N N . ALA A 1 93 ? -10.641 1.576 11.698 1.00 96.50 93 ALA A N 1
ATOM 716 C CA . ALA A 1 93 ? -11.921 2.165 12.093 1.00 96.50 93 ALA A CA 1
ATOM 717 C C . ALA A 1 93 ? -12.614 1.352 13.201 1.00 96.50 93 ALA A C 1
ATOM 719 O O . ALA A 1 93 ? -13.090 1.914 14.192 1.00 96.50 93 ALA A O 1
ATOM 720 N N . PHE A 1 94 ? -12.627 0.026 13.063 1.00 95.19 94 PHE A N 1
ATOM 721 C CA . PHE A 1 94 ? -13.180 -0.915 14.035 1.00 95.19 94 PHE A CA 1
ATOM 722 C C . PHE A 1 94 ? -12.490 -0.816 15.399 1.00 95.19 94 PHE A C 1
ATOM 724 O O . PHE A 1 94 ? -13.162 -0.858 16.438 1.00 95.19 94 PHE A O 1
ATOM 731 N N . SER A 1 95 ? -11.164 -0.674 15.399 1.00 94.81 95 SER A N 1
ATOM 732 C CA . SER A 1 95 ? -10.349 -0.626 16.614 1.00 94.81 95 SER A CA 1
ATOM 733 C C . SER A 1 95 ? -10.405 0.739 17.286 1.00 94.81 95 SER A C 1
ATOM 735 O O . SER A 1 95 ? -10.659 0.814 18.486 1.00 94.81 95 SER A O 1
ATOM 737 N N . LEU A 1 96 ? -10.291 1.827 16.518 1.00 92.88 96 LEU A N 1
ATOM 738 C CA . LEU A 1 96 ? -10.439 3.197 17.015 1.00 92.88 96 LEU A CA 1
ATOM 739 C C . LEU A 1 96 ? -11.802 3.402 17.684 1.00 92.88 96 LEU A C 1
ATOM 741 O O . LEU A 1 96 ? -11.873 4.010 18.749 1.00 92.88 96 LEU A O 1
ATOM 745 N N . LYS A 1 97 ? -12.879 2.833 17.122 1.00 91.44 97 LYS A N 1
ATOM 746 C CA . LYS A 1 97 ? -14.210 2.862 17.749 1.00 91.44 97 LYS A CA 1
ATOM 747 C C . LYS A 1 97 ? -14.251 2.142 19.104 1.00 91.44 97 LYS A C 1
ATOM 749 O O . LYS A 1 97 ? -14.982 2.569 19.987 1.00 91.44 97 LYS A O 1
ATOM 754 N N . ARG A 1 98 ? -13.496 1.052 19.286 1.00 88.25 98 ARG A N 1
ATOM 755 C CA . ARG A 1 98 ? -13.453 0.267 20.543 1.00 88.25 98 ARG A CA 1
ATOM 756 C C . ARG A 1 98 ? -12.512 0.835 21.601 1.00 88.25 98 ARG A C 1
ATOM 758 O O . ARG A 1 98 ? -12.696 0.579 22.795 1.00 88.25 98 ARG A O 1
ATOM 765 N N . LEU A 1 99 ? -11.486 1.543 21.149 1.00 87.38 99 LEU A N 1
ATOM 766 C CA . LEU A 1 99 ? -10.537 2.251 21.999 1.00 87.38 99 LEU A CA 1
ATOM 767 C C . LEU A 1 99 ? -11.092 3.604 22.456 1.00 87.38 99 LEU A C 1
ATOM 769 O O . LEU A 1 99 ? -10.690 4.085 23.512 1.00 87.38 99 LEU A O 1
ATOM 773 N N . ALA A 1 100 ? -12.041 4.185 21.714 1.00 84.75 100 ALA A N 1
ATOM 774 C CA . ALA A 1 100 ? -12.718 5.412 22.108 1.00 84.75 100 ALA A CA 1
ATOM 775 C C . ALA A 1 100 ? -13.412 5.270 23.485 1.00 84.75 100 ALA A C 1
ATOM 777 O O . ALA A 1 100 ? -14.068 4.250 23.748 1.00 84.75 100 ALA A O 1
ATOM 778 N N . PRO A 1 101 ? -13.307 6.286 24.362 1.00 65.19 101 PRO A N 1
ATOM 779 C CA . PRO A 1 101 ? -14.124 6.372 25.570 1.00 65.19 101 PRO A CA 1
ATOM 780 C C . PRO A 1 101 ? -15.612 6.364 25.185 1.00 65.19 101 PRO A C 1
ATOM 782 O O . PRO A 1 101 ? -16.049 7.241 24.451 1.00 65.19 101 PRO A O 1
ATOM 785 N N . GLY A 1 102 ? -16.389 5.374 25.637 1.00 56.50 102 GLY A N 1
ATOM 786 C CA . GLY A 1 102 ? -17.811 5.248 25.265 1.00 56.50 102 GLY A CA 1
ATOM 787 C C . GLY A 1 102 ? -18.119 4.318 24.074 1.00 56.50 102 GLY A C 1
ATOM 788 O O . GLY A 1 102 ? -19.275 4.136 23.727 1.00 56.50 102 GLY A O 1
ATOM 789 N N . GLY A 1 103 ? -17.140 3.648 23.448 1.00 54.50 103 GLY A N 1
ATOM 790 C CA . GLY A 1 103 ? -17.452 2.618 22.446 1.00 54.50 103 GLY A CA 1
ATOM 791 C C . GLY A 1 103 ? -18.014 1.317 23.043 1.00 54.50 103 GLY A C 1
ATOM 792 O O . GLY A 1 103 ? -17.311 0.714 23.849 1.00 54.50 103 GLY A O 1
ATOM 793 N N . ALA A 1 104 ? -19.214 0.874 22.616 1.00 50.00 104 ALA A N 1
ATOM 794 C CA . ALA A 1 104 ? -19.905 -0.451 22.622 1.00 50.00 104 ALA A CA 1
ATOM 795 C C . ALA A 1 104 ? -19.581 -1.528 23.694 1.00 50.00 104 ALA A C 1
ATOM 797 O O . ALA A 1 104 ? -20.453 -2.275 24.127 1.00 50.00 104 ALA A O 1
ATOM 798 N N . ILE A 1 105 ? -18.327 -1.655 24.116 1.00 48.41 105 ILE A N 1
ATOM 799 C CA . ILE A 1 105 ? -17.864 -2.387 25.302 1.00 48.41 105 ILE A CA 1
ATOM 800 C C . ILE A 1 105 ? -18.044 -1.543 26.579 1.00 48.41 105 ILE A C 1
ATOM 802 O O . ILE A 1 105 ? -18.074 -2.090 27.677 1.00 48.41 105 ILE A O 1
ATOM 806 N N . THR A 1 106 ? -18.187 -0.224 26.448 1.00 47.34 106 THR A N 1
ATOM 807 C CA . THR A 1 106 ? -18.456 0.708 27.561 1.00 47.34 106 THR A CA 1
ATOM 808 C C . THR A 1 106 ? -19.950 0.895 27.842 1.00 47.34 106 THR A C 1
ATOM 810 O O . THR A 1 106 ? -20.302 1.150 28.990 1.00 47.34 106 THR A O 1
ATOM 813 N N . ASP A 1 107 ? -20.830 0.648 26.868 1.00 47.12 107 ASP A N 1
ATOM 814 C CA . ASP A 1 107 ? -22.272 0.894 27.030 1.00 47.12 107 ASP A CA 1
ATOM 815 C C . ASP A 1 107 ? -22.991 -0.149 27.898 1.00 47.12 107 ASP A C 1
ATOM 817 O O . ASP A 1 107 ? -23.948 0.182 28.590 1.00 47.12 107 ASP A O 1
ATOM 821 N N . ARG A 1 108 ? -22.517 -1.404 27.954 1.00 48.34 108 ARG A N 1
ATOM 822 C CA . ARG A 1 108 ? -23.191 -2.454 28.753 1.00 48.34 108 ARG A CA 1
ATOM 823 C C . ARG A 1 108 ? -22.941 -2.379 30.262 1.00 48.34 108 ARG A C 1
ATOM 825 O O . ARG A 1 108 ? -23.635 -3.056 31.006 1.00 48.34 108 ARG A O 1
ATOM 832 N N . VAL A 1 109 ? -21.974 -1.579 30.715 1.00 48.53 109 VAL A N 1
ATOM 833 C CA . VAL A 1 109 ? -21.675 -1.387 32.153 1.00 48.53 109 VAL A CA 1
ATOM 834 C C . VAL A 1 109 ? -22.119 0.000 32.637 1.00 48.53 109 VAL A C 1
ATOM 836 O O . VAL A 1 109 ? -22.209 0.240 33.835 1.00 48.53 109 VAL A O 1
ATOM 839 N N . ARG A 1 110 ? -22.461 0.914 31.720 1.00 45.38 110 ARG A N 1
ATOM 840 C CA . ARG A 1 110 ? -22.818 2.305 32.024 1.00 45.38 110 ARG A CA 1
ATOM 841 C C . ARG A 1 110 ? -24.284 2.617 31.713 1.00 45.38 110 ARG A C 1
ATOM 843 O O . ARG A 1 110 ? -24.608 3.732 31.324 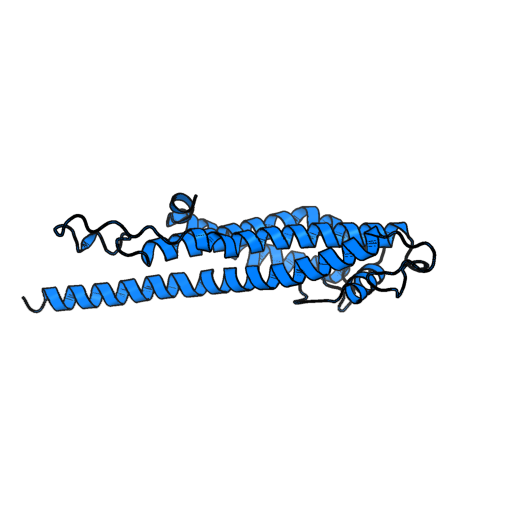1.00 45.38 110 ARG A O 1
ATOM 850 N N . ALA A 1 111 ? -25.190 1.667 31.936 1.00 44.12 111 ALA A N 1
ATOM 851 C CA . ALA A 1 111 ? -26.638 1.889 31.835 1.00 44.12 111 ALA A CA 1
ATOM 852 C C . ALA A 1 111 ? -27.213 2.757 32.985 1.00 44.12 111 ALA A C 1
ATOM 854 O O . ALA A 1 111 ? -28.370 2.604 33.356 1.00 44.12 111 ALA A O 1
ATOM 855 N N . GLY A 1 112 ? -26.419 3.667 33.562 1.00 43.81 112 GLY A N 1
ATOM 856 C CA . GLY A 1 112 ? -26.848 4.487 34.699 1.00 43.81 112 GLY A CA 1
ATOM 857 C C . GLY A 1 112 ? -26.024 5.741 35.003 1.00 43.81 112 GLY A C 1
ATOM 858 O O . GLY A 1 112 ? -26.284 6.366 36.020 1.00 43.81 112 GLY A O 1
ATOM 859 N N . ALA A 1 113 ? -25.051 6.146 34.175 1.00 42.91 113 ALA A N 1
ATOM 860 C CA . ALA A 1 113 ? -24.227 7.324 34.481 1.00 42.91 113 ALA A CA 1
ATOM 861 C C . ALA A 1 113 ? -24.133 8.294 33.297 1.00 42.91 113 ALA A C 1
ATOM 863 O O . ALA A 1 113 ? -23.329 8.098 32.385 1.00 42.91 113 ALA A O 1
ATOM 864 N N . GLU A 1 114 ? -24.986 9.315 33.378 1.00 42.50 114 GLU A N 1
ATOM 865 C CA . GLU A 1 114 ? -24.985 10.648 32.761 1.00 42.50 114 GLU A CA 1
ATOM 866 C C . GLU A 1 114 ? -23.930 11.010 31.695 1.00 42.50 114 GLU A C 1
ATOM 868 O O . GLU A 1 114 ? -22.723 10.819 31.864 1.00 42.50 114 GLU A O 1
ATOM 873 N N . LYS A 1 115 ? -24.464 11.638 30.631 1.00 47.47 115 LYS A N 1
ATOM 874 C CA . LYS A 1 115 ? -23.972 12.725 29.749 1.00 47.47 115 LYS A CA 1
ATOM 875 C C . LYS A 1 115 ? -22.530 13.258 29.932 1.00 47.47 115 LYS A C 1
ATOM 877 O O . LYS A 1 115 ? -22.307 14.464 29.900 1.00 47.47 115 LYS A O 1
ATOM 882 N N . SER A 1 116 ? -21.512 12.408 30.017 1.00 43.69 116 SER A N 1
ATOM 883 C CA . SER A 1 116 ? -20.132 12.839 29.754 1.00 43.69 116 SER A CA 1
ATOM 884 C C . SER A 1 116 ? -19.913 12.829 28.242 1.00 43.69 116 SER A C 1
ATOM 886 O O . SER A 1 116 ? -20.000 11.755 27.646 1.00 43.69 116 SER A O 1
ATOM 888 N N . GLY A 1 117 ? -19.669 13.997 27.639 1.00 46.34 117 GLY A N 1
ATOM 889 C CA . GLY A 1 117 ? -19.516 14.184 26.192 1.00 46.34 117 GLY A CA 1
ATOM 890 C C . GLY A 1 117 ? -18.736 13.053 25.518 1.00 46.34 117 GLY A C 1
ATOM 891 O O . GLY A 1 117 ? -17.589 12.785 25.873 1.00 46.34 117 GLY A O 1
ATOM 892 N N . GLU A 1 118 ? -19.388 12.367 24.575 1.00 54.28 118 GLU A N 1
ATOM 893 C CA . GLU A 1 118 ? -18.808 11.245 23.837 1.00 54.28 118 GLU A CA 1
ATOM 894 C C . GLU A 1 118 ? -17.532 11.704 23.128 1.00 54.28 118 GLU A C 1
ATOM 896 O O . GLU A 1 118 ? -17.565 12.465 22.155 1.00 54.28 118 GLU A O 1
ATOM 901 N N . ALA A 1 119 ? -16.383 11.240 23.616 1.00 60.50 119 ALA A N 1
ATOM 902 C CA . ALA A 1 119 ? -15.125 11.436 22.924 1.00 60.50 119 ALA A CA 1
ATOM 903 C C . ALA A 1 119 ? -15.207 10.700 21.580 1.00 60.50 119 ALA A C 1
ATOM 905 O O . ALA A 1 119 ? -15.195 9.469 21.513 1.00 60.50 119 ALA A O 1
ATOM 906 N N . LYS A 1 120 ? -15.331 11.467 20.492 1.00 74.06 120 LYS A N 1
ATOM 907 C CA . LYS A 1 120 ? -15.466 10.916 19.142 1.00 74.06 120 LYS A CA 1
ATOM 908 C C . LYS A 1 120 ? -14.243 10.047 18.810 1.00 74.06 120 LYS A C 1
ATOM 910 O O . LYS A 1 120 ? -13.116 10.466 19.085 1.00 74.06 120 LYS A O 1
ATOM 915 N N . PRO A 1 121 ? -14.422 8.872 18.174 1.00 83.88 121 PRO A N 1
ATOM 916 C CA . PRO A 1 121 ? -13.295 8.077 17.705 1.00 83.88 121 PRO A CA 1
ATOM 917 C C . PRO A 1 121 ? -12.382 8.907 16.797 1.00 83.88 121 PRO A C 1
ATOM 919 O O . PRO A 1 121 ? -12.861 9.670 15.954 1.00 83.88 121 PRO A O 1
ATOM 922 N N . GLY A 1 122 ? -11.067 8.736 16.941 1.00 87.50 122 GLY A N 1
ATOM 923 C CA . GLY A 1 122 ? -10.049 9.476 16.192 1.00 87.50 122 GLY A CA 1
ATOM 924 C C . GLY A 1 122 ? -9.940 9.079 14.715 1.00 87.50 122 GLY A C 1
ATOM 925 O O . GLY A 1 122 ? -8.850 8.768 14.254 1.00 87.50 122 GLY A O 1
ATOM 926 N N . TYR A 1 123 ? -11.036 9.088 13.949 1.00 93.06 123 TYR A N 1
ATOM 927 C CA . TYR A 1 123 ? -11.063 8.634 12.551 1.00 93.06 123 TYR A CA 1
ATOM 928 C C . TYR A 1 123 ? -10.169 9.439 11.597 1.00 93.06 123 TYR A C 1
ATOM 930 O O . TYR A 1 123 ? -9.920 8.972 10.492 1.00 93.06 123 TYR A O 1
ATOM 938 N N . ARG A 1 124 ? -9.631 10.597 12.006 1.00 94.31 124 ARG A N 1
ATOM 939 C CA . ARG A 1 124 ? -8.578 11.296 11.244 1.00 94.31 124 ARG A CA 1
ATOM 940 C C . ARG A 1 124 ? -7.355 10.411 10.980 1.00 94.31 124 ARG A C 1
ATOM 942 O O . ARG A 1 124 ? -6.693 10.571 9.968 1.00 94.31 124 ARG A O 1
ATOM 949 N N . TRP A 1 125 ? -7.093 9.438 11.852 1.00 95.56 125 TRP A N 1
ATOM 950 C CA . TRP A 1 125 ? -5.997 8.488 11.687 1.00 95.56 125 TRP A CA 1
ATOM 951 C C . TRP A 1 125 ? -6.208 7.498 10.534 1.00 95.56 125 TRP A C 1
ATOM 953 O O . TRP A 1 125 ? -5.252 6.867 10.101 1.00 95.56 125 TRP A O 1
ATOM 963 N N . LEU A 1 126 ? -7.421 7.416 9.970 1.00 97.38 126 LEU A N 1
ATOM 964 C CA . LEU A 1 126 ? -7.672 6.675 8.728 1.00 97.38 126 LEU A CA 1
ATOM 965 C C . LEU A 1 126 ? -6.948 7.284 7.518 1.00 97.38 126 LEU A C 1
ATOM 967 O O . LEU A 1 126 ? -6.830 6.611 6.499 1.00 97.38 126 LEU A O 1
ATOM 971 N N . LEU A 1 127 ? -6.434 8.516 7.631 1.00 97.62 127 LEU A N 1
ATOM 972 C CA . LEU A 1 127 ? -5.562 9.102 6.615 1.00 97.62 127 LEU A CA 1
ATOM 973 C C . LEU A 1 127 ? -4.283 8.283 6.406 1.00 97.62 127 LEU A C 1
ATOM 975 O O . LEU A 1 127 ? -3.793 8.249 5.290 1.00 97.62 127 LEU A O 1
ATOM 979 N N . VAL A 1 128 ? -3.773 7.586 7.429 1.00 98.25 128 VAL A N 1
ATOM 980 C CA . VAL A 1 128 ? -2.548 6.776 7.307 1.00 98.25 128 VAL A CA 1
ATOM 981 C C . VAL A 1 128 ? -2.718 5.652 6.272 1.00 98.25 128 VAL A C 1
ATOM 983 O O . VAL A 1 128 ? -2.024 5.687 5.258 1.00 98.25 128 VAL A O 1
ATOM 986 N N . PRO A 1 129 ? -3.656 4.696 6.437 1.00 98.25 129 PRO A N 1
ATOM 987 C CA . PRO A 1 129 ? -3.865 3.666 5.422 1.00 98.25 129 PRO A CA 1
ATOM 988 C C . PRO A 1 129 ? -4.398 4.225 4.094 1.00 98.25 129 PRO A C 1
ATOM 990 O O . PRO A 1 129 ? -4.072 3.672 3.051 1.00 98.25 129 PRO A O 1
ATOM 993 N N . ALA A 1 130 ? -5.171 5.320 4.097 1.00 98.44 130 ALA A N 1
ATOM 994 C CA . ALA A 1 130 ? -5.651 5.937 2.857 1.00 98.44 130 ALA A CA 1
ATOM 995 C C . ALA A 1 130 ? -4.509 6.518 2.004 1.00 98.44 130 ALA A C 1
ATOM 997 O O . ALA A 1 130 ? -4.515 6.358 0.787 1.00 98.44 130 ALA A O 1
ATOM 998 N N . LEU A 1 131 ? -3.523 7.158 2.640 1.00 98.50 131 LEU A N 1
ATOM 999 C CA . LEU A 1 131 ? -2.325 7.649 1.961 1.00 98.50 131 LEU A CA 1
ATOM 1000 C C . LEU A 1 131 ? -1.465 6.498 1.435 1.00 98.50 131 LEU A C 1
ATOM 1002 O O . LEU A 1 131 ? -0.908 6.633 0.355 1.00 98.50 131 LEU A O 1
ATOM 1006 N N . GLY A 1 132 ? -1.424 5.355 2.129 1.00 98.25 132 GLY A N 1
ATOM 1007 C CA . GLY A 1 132 ? -0.760 4.147 1.625 1.00 98.25 132 GLY A CA 1
ATOM 1008 C C . GLY A 1 132 ? -1.304 3.723 0.260 1.00 98.25 132 GLY A C 1
ATOM 1009 O O . GLY A 1 132 ? -0.537 3.616 -0.686 1.00 98.25 132 GLY A O 1
ATOM 1010 N N . ILE A 1 133 ? -2.633 3.610 0.139 1.00 98.44 133 ILE A N 1
ATOM 1011 C CA . ILE A 1 133 ? -3.319 3.279 -1.125 1.00 98.44 133 ILE A CA 1
ATOM 1012 C C . ILE A 1 133 ? -3.025 4.331 -2.206 1.00 98.44 133 ILE A C 1
ATOM 1014 O O . ILE A 1 133 ? -2.771 3.997 -3.358 1.00 98.44 133 ILE A O 1
ATOM 1018 N N . ALA A 1 134 ? -3.076 5.616 -1.843 1.00 98.44 134 ALA A N 1
ATOM 1019 C CA . ALA A 1 134 ? -2.853 6.702 -2.792 1.00 98.44 134 ALA A CA 1
ATOM 1020 C C . ALA A 1 134 ? -1.420 6.707 -3.347 1.00 98.44 134 ALA A C 1
ATOM 1022 O O . ALA A 1 134 ? -1.235 6.916 -4.544 1.00 98.44 134 ALA A O 1
ATOM 1023 N N . PHE A 1 135 ? -0.417 6.470 -2.496 1.00 98.38 135 PHE A N 1
ATOM 1024 C CA . PHE A 1 135 ? 0.980 6.413 -2.926 1.00 98.38 135 PHE A CA 1
ATOM 1025 C C . PHE A 1 135 ? 1.309 5.153 -3.720 1.00 98.38 135 PHE A C 1
ATOM 1027 O O . PHE A 1 135 ? 2.144 5.225 -4.613 1.00 98.38 135 PHE A O 1
ATOM 1034 N N . ASP A 1 136 ? 0.607 4.052 -3.468 1.00 97.94 136 ASP A N 1
ATOM 1035 C CA . ASP A 1 136 ? 0.676 2.842 -4.289 1.00 97.94 136 ASP A CA 1
ATOM 1036 C C . ASP A 1 136 ? 0.247 3.129 -5.740 1.00 97.94 136 ASP A C 1
ATOM 1038 O O . ASP A 1 136 ? 1.013 2.947 -6.684 1.00 97.94 136 ASP A O 1
ATOM 1042 N N . PHE A 1 137 ? -0.921 3.757 -5.929 1.00 98.19 137 PHE A N 1
ATOM 1043 C CA . PHE A 1 137 ? -1.353 4.183 -7.265 1.00 98.19 137 PHE A CA 1
ATOM 1044 C C . PHE A 1 137 ? -0.445 5.245 -7.894 1.00 98.19 137 PHE A C 1
ATOM 1046 O O . PHE A 1 137 ? -0.267 5.257 -9.118 1.00 98.19 137 PHE A O 1
ATOM 1053 N N . ALA A 1 138 ? 0.128 6.140 -7.085 1.00 98.06 138 ALA A N 1
ATOM 1054 C CA . ALA A 1 138 ? 1.080 7.133 -7.568 1.00 98.06 138 ALA A CA 1
ATOM 1055 C C . ALA A 1 138 ? 2.368 6.476 -8.087 1.00 98.06 138 ALA A C 1
ATOM 1057 O O . ALA A 1 138 ? 2.859 6.870 -9.144 1.00 98.06 138 ALA A O 1
ATOM 1058 N N . GLU A 1 139 ? 2.880 5.459 -7.392 1.00 97.69 139 GLU A N 1
ATOM 1059 C CA . GLU A 1 139 ? 4.027 4.667 -7.838 1.00 97.69 139 GLU A CA 1
ATOM 1060 C C . GLU A 1 139 ? 3.703 3.931 -9.134 1.00 97.69 139 GLU A C 1
ATOM 1062 O O . GLU A 1 139 ? 4.418 4.116 -10.116 1.00 97.69 139 GLU A O 1
ATOM 1067 N N . ASN A 1 140 ? 2.582 3.205 -9.191 1.00 97.19 140 ASN A N 1
ATOM 1068 C CA . ASN A 1 140 ? 2.163 2.473 -10.390 1.00 97.19 140 ASN A CA 1
ATOM 1069 C C . ASN A 1 140 ? 2.066 3.388 -11.616 1.00 97.19 140 ASN A C 1
ATOM 1071 O O . ASN A 1 140 ? 2.527 3.039 -12.707 1.00 97.19 140 ASN A O 1
ATOM 1075 N N . SER A 1 141 ? 1.526 4.592 -11.428 1.00 97.62 141 SER A N 1
ATOM 1076 C CA . SER A 1 141 ? 1.435 5.602 -12.485 1.00 97.62 141 SER A CA 1
ATOM 1077 C C . SER A 1 141 ? 2.814 6.128 -12.892 1.00 97.62 141 SER A C 1
ATOM 1079 O O . SER A 1 141 ? 3.119 6.203 -14.082 1.00 97.62 141 SER A O 1
ATOM 1081 N N . ALA A 1 142 ? 3.669 6.470 -11.925 1.00 97.06 142 ALA A N 1
ATOM 1082 C CA . ALA A 1 142 ? 4.995 7.018 -12.193 1.00 97.06 142 ALA A CA 1
ATOM 1083 C C . ALA A 1 142 ? 5.925 5.997 -12.865 1.00 97.06 142 ALA A C 1
ATOM 1085 O O . ALA A 1 142 ? 6.597 6.337 -13.838 1.00 97.06 142 ALA A O 1
ATOM 1086 N N . VAL A 1 143 ? 5.924 4.741 -12.405 1.00 96.94 143 VAL A N 1
ATOM 1087 C CA . VAL A 1 143 ? 6.713 3.671 -13.029 1.00 96.94 143 VAL A CA 1
ATOM 1088 C C . VAL A 1 143 ? 6.164 3.331 -14.413 1.00 96.94 143 VAL A C 1
ATOM 1090 O O . VAL A 1 143 ? 6.948 3.124 -15.331 1.00 96.94 143 VAL A O 1
ATOM 1093 N N . THR A 1 144 ? 4.842 3.359 -14.624 1.00 96.88 144 THR A N 1
ATOM 1094 C CA . THR A 1 144 ? 4.271 3.207 -15.977 1.00 96.88 144 THR A CA 1
ATOM 1095 C C . THR A 1 144 ? 4.824 4.267 -16.932 1.00 96.88 144 THR A C 1
ATOM 1097 O O . THR A 1 144 ? 5.291 3.929 -18.018 1.00 96.88 144 THR A O 1
ATOM 1100 N N . LEU A 1 145 ? 4.815 5.543 -16.530 1.00 95.00 145 LEU A N 1
ATOM 1101 C CA . LEU A 1 145 ? 5.362 6.630 -17.351 1.00 95.00 145 LEU A CA 1
ATOM 1102 C C . LEU A 1 145 ? 6.859 6.446 -17.615 1.00 95.00 145 LEU A C 1
ATOM 1104 O O . LEU A 1 145 ? 7.314 6.676 -18.734 1.00 95.00 145 LEU A O 1
ATOM 1108 N N . LEU A 1 146 ? 7.609 5.992 -16.611 1.00 94.25 146 LEU A N 1
ATOM 1109 C CA . LEU A 1 146 ? 9.031 5.690 -16.742 1.00 94.25 146 LEU A CA 1
ATOM 1110 C C . LEU A 1 146 ? 9.284 4.570 -17.766 1.00 94.25 146 LEU A C 1
ATOM 1112 O O . LEU A 1 146 ? 10.111 4.737 -18.660 1.00 94.25 146 LEU A O 1
ATOM 1116 N N . MET A 1 147 ? 8.535 3.466 -17.684 1.00 94.88 147 MET A N 1
ATOM 1117 C CA . MET A 1 147 ? 8.636 2.336 -18.616 1.00 94.88 147 MET A CA 1
ATOM 1118 C C . MET A 1 147 ? 8.290 2.740 -20.051 1.00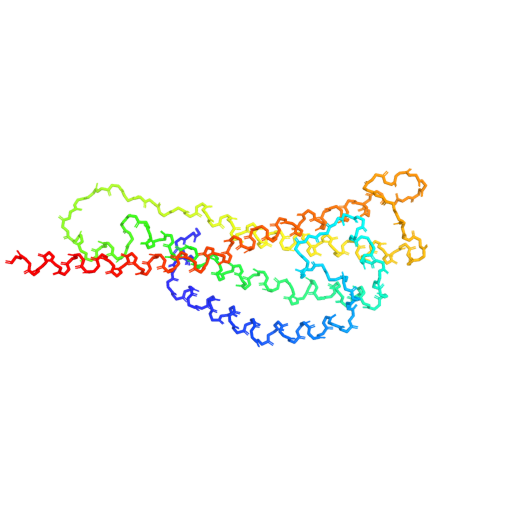 94.88 147 MET A C 1
ATOM 1120 O O . MET A 1 147 ? 8.998 2.369 -20.987 1.00 94.88 147 MET A O 1
ATOM 1124 N N . LEU A 1 148 ? 7.227 3.531 -20.230 1.00 93.00 148 LEU A N 1
ATOM 1125 C CA . LEU A 1 148 ? 6.844 4.067 -21.537 1.00 93.00 148 LEU A CA 1
ATOM 1126 C C . LEU A 1 148 ? 7.931 4.984 -22.109 1.00 93.00 148 LEU A C 1
ATOM 1128 O O . LEU A 1 148 ? 8.254 4.887 -23.292 1.00 93.00 148 LEU A O 1
ATOM 1132 N N . GLY A 1 149 ? 8.529 5.836 -21.273 1.00 89.06 149 GLY A N 1
ATOM 1133 C CA . GLY A 1 149 ? 9.597 6.738 -21.695 1.00 89.06 149 GLY A CA 1
ATOM 1134 C C . GLY A 1 149 ? 10.852 6.022 -22.147 1.00 89.06 149 GLY A C 1
ATOM 1135 O O . GLY A 1 149 ? 11.309 6.268 -23.263 1.00 89.06 149 GLY A O 1
ATOM 1136 N N . VAL A 1 150 ? 11.343 5.071 -21.355 1.00 87.44 150 VAL A N 1
ATOM 1137 C CA . VAL A 1 150 ? 12.485 4.234 -21.751 1.00 87.44 150 VAL A CA 1
ATOM 1138 C C . VAL A 1 150 ? 12.188 3.463 -23.041 1.00 87.44 150 VAL A C 1
ATOM 1140 O O . VAL A 1 150 ? 13.031 3.409 -23.933 1.00 87.44 150 VAL A O 1
ATOM 1143 N N . GLY A 1 151 ? 10.974 2.919 -23.188 1.00 84.31 151 GLY A N 1
ATOM 1144 C CA . GLY A 1 151 ? 10.559 2.239 -24.417 1.00 84.31 151 GLY A CA 1
ATOM 1145 C C . GLY A 1 151 ? 10.581 3.146 -25.651 1.00 84.31 151 GLY A C 1
ATOM 1146 O O . GLY A 1 151 ? 11.007 2.711 -26.715 1.00 84.31 151 GLY A O 1
ATOM 1147 N N . SER A 1 152 ? 10.171 4.410 -25.505 1.00 80.50 152 SER A N 1
ATOM 1148 C CA . SER A 1 152 ? 10.102 5.373 -26.613 1.00 80.50 152 SER A CA 1
ATOM 1149 C C . SER A 1 152 ? 11.461 5.897 -27.092 1.00 80.50 152 SER A C 1
ATOM 1151 O O . SER A 1 152 ? 11.581 6.285 -28.252 1.00 80.50 152 SER A O 1
ATOM 1153 N N . LEU A 1 153 ? 12.475 5.903 -26.220 1.00 71.38 153 LEU A N 1
ATOM 1154 C CA . LEU A 1 153 ? 13.829 6.368 -26.545 1.00 71.38 153 LEU A CA 1
ATOM 1155 C C . LEU A 1 153 ? 14.692 5.259 -27.174 1.00 71.38 153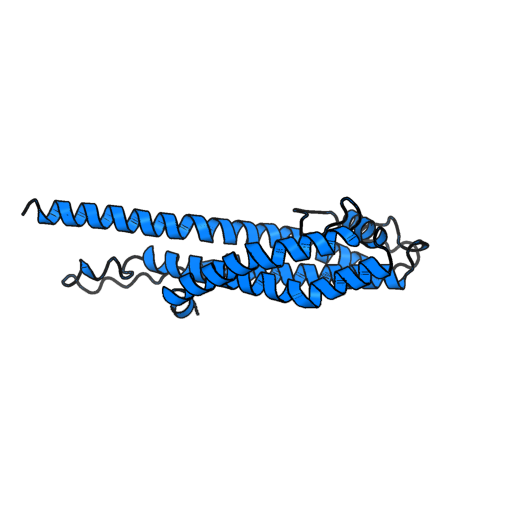 LEU A C 1
ATOM 1157 O O . LEU A 1 153 ? 15.658 5.555 -27.871 1.00 71.38 153 LEU A O 1
ATOM 1161 N N . GLY A 1 154 ? 14.317 3.990 -26.982 1.00 61.66 154 GLY A N 1
ATOM 1162 C CA . GLY A 1 154 ? 15.137 2.832 -27.336 1.00 61.66 154 GLY A CA 1
ATOM 1163 C C . GLY A 1 154 ? 16.192 2.548 -26.261 1.00 61.66 154 GLY A C 1
ATOM 1164 O O . GLY A 1 154 ? 16.775 3.462 -25.681 1.00 61.66 154 GLY A O 1
ATOM 1165 N N . ALA A 1 155 ? 16.444 1.266 -25.976 1.00 54.28 155 ALA A N 1
ATOM 1166 C CA . ALA A 1 155 ? 17.303 0.839 -24.863 1.00 54.28 155 ALA A CA 1
ATOM 1167 C C . ALA A 1 155 ? 18.751 1.369 -24.947 1.00 54.28 155 ALA A C 1
ATOM 1169 O O . ALA A 1 155 ? 19.403 1.512 -23.918 1.00 54.28 155 ALA A O 1
ATOM 1170 N N . GLU A 1 156 ? 19.238 1.696 -26.149 1.00 51.44 156 GLU A N 1
ATOM 1171 C CA . GLU A 1 156 ? 20.592 2.226 -26.368 1.00 51.44 156 GLU A CA 1
ATOM 1172 C C . GLU A 1 156 ? 20.720 3.743 -26.144 1.00 51.44 156 GLU A C 1
ATOM 1174 O O . GLU A 1 156 ? 21.834 4.247 -26.028 1.00 51.44 156 GLU A O 1
ATOM 1179 N N . ALA A 1 157 ? 19.603 4.475 -26.059 1.00 52.34 157 ALA A N 1
ATOM 1180 C CA . ALA A 1 157 ? 19.594 5.926 -25.861 1.00 52.34 157 ALA A CA 1
ATOM 1181 C C . ALA A 1 157 ? 19.280 6.345 -24.416 1.00 52.34 157 ALA A C 1
ATOM 1183 O O . ALA A 1 157 ? 19.266 7.535 -24.121 1.00 52.34 157 ALA A O 1
ATOM 1184 N N . ALA A 1 158 ? 19.005 5.400 -23.512 1.00 50.25 158 ALA A N 1
ATOM 1185 C CA . ALA A 1 158 ? 18.633 5.729 -22.143 1.00 50.25 158 ALA A CA 1
ATOM 1186 C C . ALA A 1 158 ? 19.868 6.177 -21.327 1.00 50.25 158 ALA A C 1
ATOM 1188 O O . ALA A 1 158 ? 20.823 5.409 -21.177 1.00 50.25 158 ALA A O 1
ATOM 1189 N N . PRO A 1 159 ? 19.887 7.411 -20.796 1.00 52.91 159 PRO A N 1
ATOM 1190 C CA . PRO A 1 159 ? 21.099 8.021 -20.262 1.00 52.91 159 PRO A CA 1
ATOM 1191 C C . PRO A 1 159 ? 21.453 7.531 -18.852 1.00 52.91 159 PRO A C 1
ATOM 1193 O O . PRO A 1 159 ? 20.593 7.302 -18.004 1.00 52.91 159 PRO A O 1
ATOM 1196 N N . ALA A 1 160 ? 22.753 7.544 -18.549 1.00 48.16 160 ALA A N 1
ATOM 1197 C CA . ALA A 1 160 ? 23.318 7.436 -17.198 1.00 48.16 160 ALA A CA 1
ATOM 1198 C C . ALA A 1 160 ? 23.207 8.752 -16.374 1.00 48.16 160 ALA A C 1
ATOM 1200 O O . ALA A 1 160 ? 24.036 9.029 -15.507 1.00 48.16 160 ALA A O 1
ATOM 1201 N N . GLY A 1 161 ? 22.237 9.626 -16.676 1.00 44.66 161 GLY A N 1
ATOM 1202 C CA . GLY A 1 161 ? 22.221 11.029 -16.235 1.00 44.66 161 GLY A CA 1
ATOM 1203 C C . GLY A 1 161 ? 21.116 11.369 -15.231 1.00 44.66 161 GLY A C 1
ATOM 1204 O O . GLY A 1 161 ? 19.949 11.093 -15.473 1.00 44.66 161 GLY A O 1
ATOM 1205 N N . GLY A 1 162 ? 21.487 11.999 -14.109 1.00 48.78 162 GLY A N 1
ATOM 1206 C CA . GLY A 1 162 ? 20.604 12.312 -12.976 1.00 48.78 162 GLY A CA 1
ATOM 1207 C C . GLY A 1 162 ? 19.435 13.284 -13.235 1.00 48.78 162 GLY A C 1
ATOM 1208 O O . GLY A 1 162 ? 19.197 13.750 -14.342 1.00 48.78 162 GLY A O 1
ATOM 1209 N N . ILE A 1 163 ? 18.732 13.641 -12.148 1.00 48.56 163 ILE A N 1
ATOM 1210 C CA . ILE A 1 163 ? 17.456 14.404 -12.078 1.00 48.56 163 ILE A CA 1
ATOM 1211 C C . ILE A 1 163 ? 17.467 15.748 -12.852 1.00 48.56 163 ILE A C 1
ATOM 1213 O O . ILE A 1 163 ? 16.413 16.302 -13.152 1.00 48.56 163 ILE A O 1
ATOM 1217 N N . LEU A 1 164 ? 18.651 16.267 -13.200 1.00 44.22 164 LEU A N 1
ATOM 1218 C CA . LEU A 1 164 ? 18.876 17.533 -13.909 1.00 44.22 164 LEU A CA 1
ATOM 1219 C C . LEU A 1 164 ? 19.632 17.351 -15.241 1.00 44.22 164 LEU A C 1
ATOM 1221 O O . LEU A 1 164 ? 20.409 18.224 -15.627 1.00 44.22 164 LEU A O 1
ATOM 1225 N N . GLY A 1 165 ? 19.453 16.222 -15.933 1.00 42.94 165 GLY A N 1
ATOM 1226 C CA . GLY A 1 165 ? 20.069 15.925 -17.232 1.00 42.94 165 GLY A CA 1
AT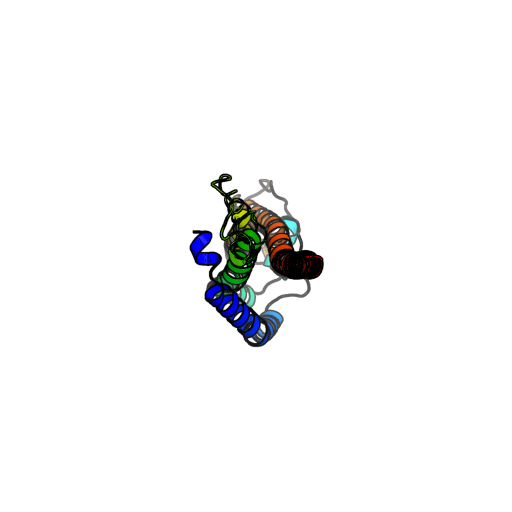OM 1227 C C . GLY A 1 165 ? 19.594 16.841 -18.366 1.00 42.94 165 GLY A C 1
ATOM 1228 O O . GLY A 1 165 ? 18.898 16.406 -19.267 1.00 42.94 165 GLY A O 1
ATOM 1229 N N . GLY A 1 166 ? 19.967 18.120 -18.320 1.00 41.16 166 GLY A N 1
ATOM 1230 C CA . GLY A 1 166 ? 19.810 19.103 -19.395 1.00 41.16 166 GLY A CA 1
ATOM 1231 C C . GLY A 1 166 ? 21.031 19.203 -20.316 1.00 41.16 166 GLY A C 1
ATOM 1232 O O . GLY A 1 166 ? 21.116 20.125 -21.123 1.00 41.16 166 GLY A O 1
ATOM 1233 N N . ALA A 1 167 ? 21.997 18.291 -20.209 1.00 43.69 167 ALA A N 1
ATOM 1234 C CA . ALA A 1 167 ? 23.150 18.264 -21.099 1.00 43.69 167 ALA A CA 1
ATOM 1235 C C . ALA A 1 167 ? 22.899 17.255 -22.231 1.00 43.69 167 ALA A C 1
ATOM 1237 O O . ALA A 1 167 ? 23.193 16.077 -22.087 1.00 43.69 167 ALA A O 1
ATOM 1238 N N . MET A 1 168 ? 22.380 17.777 -23.349 1.00 43.91 168 MET A N 1
ATOM 1239 C CA . MET A 1 168 ? 22.130 17.120 -24.645 1.00 43.91 168 MET A CA 1
ATOM 1240 C C . MET A 1 168 ? 20.858 16.253 -24.758 1.00 43.91 168 MET A C 1
ATOM 1242 O O . MET A 1 168 ? 20.917 15.035 -24.741 1.00 43.91 168 MET A O 1
ATOM 1246 N N . GLY A 1 169 ? 19.709 16.896 -25.005 1.00 52.03 169 GLY A N 1
ATOM 1247 C CA . GLY A 1 169 ? 18.596 16.275 -25.750 1.00 52.03 169 GLY A CA 1
ATOM 1248 C C . GLY A 1 169 ? 17.571 15.443 -24.971 1.00 52.03 169 GLY A C 1
ATOM 1249 O O . GLY A 1 169 ? 16.593 15.010 -25.575 1.00 52.03 169 GLY A O 1
ATOM 1250 N N . GLU A 1 170 ? 17.733 15.262 -23.662 1.00 56.38 170 GLU A N 1
ATOM 1251 C CA . GLU A 1 170 ? 16.823 14.428 -22.868 1.00 56.38 170 GLU A CA 1
ATOM 1252 C C . GLU A 1 170 ? 15.457 15.087 -22.608 1.00 56.38 170 GLU A C 1
ATOM 1254 O O . GLU A 1 170 ? 15.388 16.266 -22.229 1.00 56.38 170 GLU A O 1
ATOM 1259 N N . PRO A 1 171 ? 14.342 14.345 -22.730 1.00 58.94 171 PRO A N 1
ATOM 1260 C CA . PRO A 1 171 ? 13.050 14.851 -22.311 1.00 58.94 171 PRO A CA 1
ATOM 1261 C C . PRO A 1 171 ? 13.018 15.011 -20.784 1.00 58.94 171 PRO A C 1
ATOM 1263 O O . PRO A 1 171 ? 13.066 14.037 -20.034 1.00 58.94 171 PRO A O 1
ATOM 1266 N N . SER A 1 172 ? 12.859 16.248 -20.307 1.00 68.94 172 SER A N 1
ATOM 1267 C CA . SER A 1 172 ? 12.814 16.595 -18.873 1.00 68.94 172 SER A CA 1
ATOM 1268 C C . SER A 1 172 ? 11.784 15.801 -18.056 1.00 68.94 172 SER A C 1
ATOM 1270 O O . SER A 1 172 ? 11.896 15.693 -16.835 1.00 68.94 172 SER A O 1
ATOM 1272 N N . TRP A 1 173 ? 10.788 15.213 -18.717 1.00 80.19 173 TRP A N 1
ATOM 1273 C CA . TRP A 1 173 ? 9.749 14.412 -18.089 1.00 80.19 173 TRP A CA 1
ATOM 1274 C C . TRP A 1 173 ? 10.206 13.005 -17.668 1.00 80.19 173 TRP A C 1
ATOM 1276 O O . TRP A 1 173 ? 9.617 12.465 -16.733 1.00 80.19 173 TRP A O 1
ATOM 1286 N N . LEU A 1 174 ? 11.256 12.424 -18.270 1.00 85.38 174 LEU A N 1
ATOM 1287 C CA . LEU A 1 174 ? 11.761 11.100 -17.869 1.00 85.38 174 LEU A CA 1
ATOM 1288 C C . LEU A 1 174 ? 12.381 11.155 -16.467 1.00 85.38 174 LEU A C 1
ATOM 1290 O O . LEU A 1 174 ? 12.045 10.351 -15.598 1.00 85.38 174 LEU A O 1
ATOM 1294 N N . GLY A 1 175 ? 13.215 12.169 -16.216 1.00 85.75 175 GLY A N 1
ATOM 1295 C CA . GLY A 1 175 ? 13.777 12.434 -14.890 1.00 85.75 175 GLY A CA 1
ATOM 1296 C C . GLY A 1 175 ? 12.699 12.738 -13.844 1.00 85.75 175 GLY A C 1
ATOM 1297 O O . GLY A 1 175 ? 12.806 12.291 -12.701 1.00 85.75 175 GLY A O 1
ATOM 1298 N N . LEU A 1 176 ? 11.620 13.430 -14.236 1.00 90.50 176 LEU A N 1
ATOM 1299 C CA . LEU A 1 176 ? 10.459 13.653 -13.367 1.00 90.50 176 LEU A CA 1
ATOM 1300 C C . LEU A 1 176 ? 9.714 12.350 -13.050 1.00 90.50 176 LEU A C 1
ATOM 1302 O O . LEU A 1 176 ? 9.350 12.146 -11.895 1.00 90.50 176 LEU A O 1
ATOM 1306 N N . ALA A 1 177 ? 9.510 11.463 -14.029 1.00 93.38 177 ALA A N 1
ATOM 1307 C CA . ALA A 1 177 ? 8.878 10.159 -13.813 1.00 93.38 177 ALA A CA 1
ATOM 1308 C C . ALA A 1 177 ? 9.727 9.270 -12.891 1.00 93.38 177 ALA A C 1
ATOM 1310 O O . ALA A 1 177 ? 9.206 8.686 -11.941 1.00 93.38 177 ALA A O 1
ATOM 1311 N N . ALA A 1 178 ? 11.045 9.245 -13.105 1.00 94.12 178 ALA A N 1
ATOM 1312 C CA . ALA A 1 178 ? 11.990 8.546 -12.241 1.00 94.12 178 ALA A CA 1
ATOM 1313 C C . ALA A 1 178 ? 11.935 9.078 -10.802 1.00 94.12 178 ALA A C 1
ATOM 1315 O O . ALA A 1 178 ? 11.724 8.305 -9.866 1.00 94.12 178 ALA A O 1
ATOM 1316 N N . PHE A 1 179 ? 12.022 10.401 -10.624 1.00 94.81 179 PHE A N 1
ATOM 1317 C CA . PHE A 1 179 ? 11.898 11.044 -9.316 1.00 94.81 179 PHE A CA 1
ATOM 1318 C C . PHE A 1 179 ? 10.559 10.740 -8.639 1.00 94.81 179 PHE A C 1
ATOM 1320 O O . PHE A 1 179 ? 10.533 10.352 -7.469 1.00 94.81 179 PHE A O 1
ATOM 1327 N N . ALA A 1 180 ? 9.455 10.881 -9.375 1.00 96.44 180 ALA A N 1
ATOM 1328 C CA . ALA A 1 180 ? 8.119 10.600 -8.873 1.00 96.44 180 ALA A CA 1
ATOM 1329 C C . ALA A 1 180 ? 7.987 9.140 -8.429 1.00 96.44 180 ALA A C 1
ATOM 1331 O O . ALA A 1 180 ? 7.429 8.891 -7.365 1.00 96.44 180 ALA A O 1
ATOM 1332 N N . SER A 1 181 ? 8.554 8.192 -9.180 1.00 97.12 181 SER A N 1
ATOM 1333 C CA . SER A 1 181 ? 8.515 6.773 -8.828 1.00 97.12 181 SER A CA 1
ATOM 1334 C C . SER A 1 181 ? 9.284 6.478 -7.532 1.00 97.12 181 SER A C 1
ATOM 1336 O O . SER A 1 181 ? 8.743 5.839 -6.631 1.00 97.12 181 SER A O 1
ATOM 1338 N N . SER A 1 182 ? 10.498 7.021 -7.373 1.00 97.38 182 SER A N 1
ATOM 1339 C CA . SER A 1 182 ? 11.300 6.881 -6.151 1.00 97.38 182 SER A CA 1
ATOM 1340 C C . SER A 1 182 ? 10.602 7.484 -4.932 1.00 97.38 182 SER A C 1
ATOM 1342 O O . SER A 1 182 ? 10.522 6.857 -3.874 1.00 97.38 182 SER A O 1
ATOM 1344 N N . ALA A 1 183 ? 10.072 8.703 -5.076 1.00 97.81 183 ALA A N 1
ATOM 1345 C CA . ALA A 1 183 ? 9.365 9.392 -4.003 1.00 97.81 183 ALA A CA 1
ATOM 1346 C C . ALA A 1 183 ? 8.071 8.659 -3.619 1.00 97.81 183 ALA A C 1
ATOM 1348 O O . ALA A 1 183 ? 7.807 8.461 -2.431 1.00 97.81 183 ALA A O 1
ATOM 1349 N N . ALA A 1 184 ? 7.289 8.222 -4.610 1.00 98.12 184 ALA A N 1
ATOM 1350 C CA . ALA A 1 184 ? 6.062 7.468 -4.389 1.00 98.12 184 ALA A CA 1
ATOM 1351 C C . ALA A 1 184 ? 6.343 6.127 -3.704 1.00 98.12 184 ALA A C 1
ATOM 1353 O O . ALA A 1 184 ? 5.666 5.825 -2.730 1.00 98.12 184 ALA A O 1
ATOM 1354 N N . THR A 1 185 ? 7.392 5.400 -4.102 1.00 97.94 185 THR A N 1
ATOM 1355 C CA . THR A 1 185 ? 7.80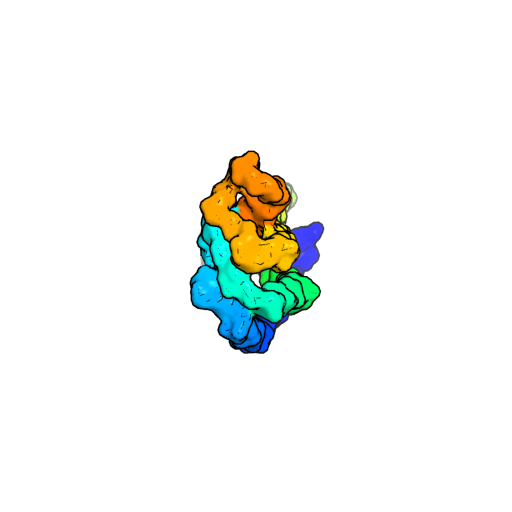4 4.139 -3.456 1.00 97.94 185 THR A CA 1
ATOM 1356 C C . THR A 1 185 ? 8.147 4.336 -1.982 1.00 97.94 185 THR A C 1
ATOM 1358 O O . THR A 1 185 ? 7.654 3.611 -1.113 1.00 97.94 185 THR A O 1
ATOM 1361 N N . ALA A 1 186 ? 8.958 5.353 -1.670 1.00 97.88 186 ALA A N 1
ATOM 1362 C CA . ALA A 1 186 ? 9.342 5.655 -0.293 1.00 97.88 186 ALA A CA 1
ATOM 1363 C C . ALA A 1 186 ? 8.117 5.991 0.576 1.00 97.88 186 ALA A C 1
ATOM 1365 O O . ALA A 1 186 ? 7.965 5.493 1.695 1.00 97.88 186 ALA A O 1
ATOM 1366 N N . LEU A 1 187 ? 7.220 6.828 0.045 1.00 98.25 187 LEU A N 1
ATOM 1367 C CA . LEU A 1 187 ? 5.993 7.228 0.728 1.00 98.25 187 LEU A CA 1
ATOM 1368 C C . LEU A 1 187 ? 5.014 6.055 0.855 1.00 98.25 187 LEU A C 1
ATOM 1370 O O . LEU A 1 187 ? 4.449 5.861 1.933 1.00 98.25 187 LEU A O 1
ATOM 1374 N N . LYS A 1 188 ? 4.863 5.227 -0.185 1.00 98.00 188 LYS A N 1
ATOM 1375 C CA . LYS A 1 188 ? 4.073 3.993 -0.156 1.00 98.00 188 LYS A CA 1
ATOM 1376 C C . LYS A 1 188 ? 4.518 3.138 1.015 1.00 98.00 188 LYS A C 1
ATOM 1378 O O . LYS A 1 188 ? 3.707 2.872 1.893 1.00 98.00 188 LYS A O 1
ATOM 1383 N N . TRP A 1 189 ? 5.793 2.764 1.098 1.00 97.88 189 TRP A N 1
ATOM 1384 C CA . TRP A 1 189 ? 6.262 1.875 2.163 1.00 97.88 189 TRP A CA 1
ATOM 1385 C C . TRP A 1 189 ? 6.136 2.472 3.563 1.00 97.88 189 TRP A C 1
ATOM 1387 O O . TRP A 1 189 ? 5.782 1.747 4.497 1.00 97.88 189 TRP A O 1
ATOM 1397 N N . LEU A 1 190 ? 6.326 3.786 3.713 1.00 98.00 190 LEU A N 1
ATOM 1398 C CA . LEU A 1 190 ? 6.069 4.472 4.978 1.00 98.00 190 LEU A CA 1
ATOM 1399 C C . LEU A 1 190 ? 4.603 4.313 5.418 1.00 98.00 190 LEU A C 1
ATOM 1401 O O . LEU A 1 190 ? 4.329 3.907 6.550 1.00 98.00 190 LEU A O 1
ATOM 1405 N N . PHE A 1 191 ? 3.652 4.618 4.533 1.00 98.56 191 PHE A N 1
ATOM 1406 C CA . PHE A 1 191 ? 2.227 4.628 4.872 1.00 98.56 191 PHE A CA 1
ATOM 1407 C C . PHE A 1 191 ? 1.583 3.237 4.861 1.00 98.56 191 PHE A C 1
ATOM 1409 O O . PHE A 1 191 ? 0.767 2.944 5.735 1.00 98.56 191 PHE A O 1
ATOM 1416 N N . VAL A 1 192 ? 1.963 2.361 3.932 1.00 98.25 192 VAL A N 1
ATOM 1417 C CA . VAL A 1 192 ? 1.542 0.954 3.879 1.00 98.25 192 VAL A CA 1
ATOM 1418 C C . VAL A 1 192 ? 2.089 0.202 5.088 1.00 98.25 192 VAL A C 1
ATOM 1420 O O . VAL A 1 192 ? 1.320 -0.449 5.795 1.00 98.25 192 VAL A O 1
ATOM 1423 N N . GLY A 1 193 ? 3.378 0.362 5.409 1.00 98.12 193 GLY A N 1
ATOM 1424 C CA . GLY A 1 193 ? 3.990 -0.243 6.594 1.00 98.12 193 GLY A CA 1
ATOM 1425 C C . GLY A 1 193 ? 3.309 0.205 7.890 1.00 98.12 193 GLY A C 1
ATOM 1426 O O . GLY A 1 193 ? 2.893 -0.629 8.698 1.00 98.12 193 GLY A O 1
ATOM 1427 N N . ALA A 1 194 ? 3.102 1.516 8.064 1.00 98.38 194 ALA A N 1
ATOM 1428 C CA . ALA A 1 194 ? 2.361 2.051 9.207 1.00 98.38 194 ALA A CA 1
ATOM 1429 C C . ALA A 1 194 ? 0.900 1.565 9.237 1.00 98.38 194 ALA A C 1
ATOM 1431 O O . ALA A 1 194 ? 0.375 1.221 10.301 1.00 98.38 194 ALA A O 1
ATOM 1432 N N . GLY A 1 195 ? 0.246 1.503 8.075 1.00 98.56 195 GLY A N 1
ATOM 1433 C CA . GLY A 1 195 ? -1.114 1.006 7.905 1.00 98.56 195 GLY A CA 1
ATOM 1434 C C . GLY A 1 195 ? -1.265 -0.439 8.380 1.00 98.56 195 GLY A C 1
ATOM 1435 O O . GLY A 1 195 ? -2.135 -0.712 9.213 1.00 98.56 195 GLY A O 1
ATOM 1436 N N . PHE A 1 196 ? -0.388 -1.341 7.930 1.00 98.50 196 PHE A N 1
ATOM 1437 C CA . PHE A 1 196 ? -0.384 -2.746 8.339 1.00 98.50 196 PHE A CA 1
ATOM 1438 C C . PHE A 1 196 ? -0.036 -2.914 9.816 1.00 98.50 196 PHE A C 1
ATOM 1440 O O . PHE A 1 196 ? -0.734 -3.640 10.527 1.00 98.50 196 PHE A O 1
ATOM 1447 N N . ALA A 1 197 ? 0.975 -2.196 10.314 1.00 98.38 197 ALA A N 1
ATOM 1448 C CA . ALA A 1 197 ? 1.326 -2.222 11.731 1.00 98.38 197 ALA A CA 1
ATOM 1449 C C . ALA A 1 197 ? 0.121 -1.839 12.606 1.00 98.38 197 ALA A C 1
ATOM 1451 O O . ALA A 1 197 ? -0.226 -2.555 13.547 1.00 98.38 197 ALA A O 1
ATOM 1452 N N . GLY A 1 198 ? -0.590 -0.762 12.260 1.00 97.81 198 GLY A N 1
ATOM 1453 C CA . GLY A 1 198 ? -1.806 -0.367 12.971 1.00 97.81 198 GLY A CA 1
ATOM 1454 C C . GLY A 1 198 ? -2.961 -1.360 12.810 1.00 97.81 198 GLY A C 1
ATOM 1455 O O . GLY A 1 198 ? -3.684 -1.609 13.776 1.00 97.81 198 GLY A O 1
ATOM 1456 N N . ALA A 1 199 ? -3.111 -1.980 11.635 1.00 97.94 199 ALA A N 1
ATOM 1457 C CA . ALA A 1 199 ? -4.138 -2.990 11.382 1.00 97.94 199 ALA A CA 1
ATOM 1458 C C . ALA A 1 199 ? -3.942 -4.262 12.225 1.00 97.94 199 ALA A C 1
ATOM 1460 O O . ALA A 1 199 ? -4.921 -4.946 12.507 1.00 97.94 199 ALA A O 1
ATOM 1461 N N . LEU A 1 200 ? -2.717 -4.551 12.677 1.00 96.31 200 LEU A N 1
ATOM 1462 C CA . LEU A 1 200 ? -2.413 -5.663 13.584 1.00 96.31 200 LEU A CA 1
ATOM 1463 C C . LEU A 1 200 ? -2.441 -5.241 15.060 1.00 96.31 200 LEU A C 1
ATOM 1465 O O . LEU A 1 200 ? -3.065 -5.900 15.892 1.00 96.31 200 LEU A O 1
ATOM 1469 N N . ILE A 1 201 ? -1.801 -4.119 15.400 1.00 97.56 201 ILE A N 1
ATOM 1470 C CA . ILE A 1 201 ? -1.617 -3.682 16.792 1.00 97.56 201 ILE A CA 1
ATOM 1471 C C . ILE A 1 201 ? -2.926 -3.161 17.400 1.00 97.56 201 ILE A C 1
ATOM 1473 O O . ILE A 1 201 ? -3.248 -3.480 18.548 1.00 97.56 201 ILE A O 1
ATOM 1477 N N . LEU A 1 202 ? -3.710 -2.368 16.659 1.00 95.62 202 LEU A N 1
ATOM 1478 C CA . LEU A 1 202 ? -4.905 -1.722 17.213 1.00 95.62 202 LEU A CA 1
ATOM 1479 C C . LEU A 1 202 ? -6.014 -2.722 17.589 1.00 95.62 202 LEU A C 1
ATOM 1481 O O . LEU A 1 202 ? -6.582 -2.559 18.676 1.00 95.62 202 LEU A O 1
ATOM 1485 N N . PRO A 1 203 ? -6.326 -3.765 16.789 1.00 93.94 203 PRO A N 1
ATOM 1486 C CA . PRO A 1 203 ? -7.292 -4.780 17.207 1.00 93.94 203 PRO A CA 1
ATOM 1487 C C . PRO A 1 203 ? -6.854 -5.540 18.461 1.00 93.94 203 PRO A C 1
ATOM 1489 O O . PRO A 1 203 ? -7.686 -5.790 19.337 1.00 93.94 203 PRO A O 1
ATOM 1492 N N . LEU A 1 204 ? -5.559 -5.856 18.590 1.00 94.06 204 LEU A N 1
ATOM 1493 C CA . LEU A 1 204 ? -5.005 -6.511 19.779 1.00 94.06 204 LEU A CA 1
ATOM 1494 C C . LEU A 1 204 ? -5.147 -5.622 21.017 1.00 94.06 204 LEU A C 1
ATOM 1496 O O . LEU A 1 204 ? -5.658 -6.071 22.045 1.00 94.06 204 LEU A O 1
ATOM 1500 N N . ALA A 1 205 ? -4.785 -4.341 20.907 1.00 92.25 205 ALA A N 1
ATOM 1501 C CA . ALA A 1 205 ? -4.959 -3.369 21.983 1.00 92.25 205 ALA A CA 1
ATOM 1502 C C . ALA A 1 205 ? -6.439 -3.219 22.381 1.00 92.25 205 ALA A C 1
ATOM 1504 O O . ALA A 1 205 ? -6.776 -3.209 23.569 1.00 92.25 205 ALA A O 1
ATOM 1505 N N . ALA A 1 206 ? -7.344 -3.166 21.398 1.00 89.88 206 ALA A N 1
ATOM 1506 C CA . ALA A 1 206 ? -8.783 -3.103 21.636 1.00 89.88 206 ALA A CA 1
ATOM 1507 C C . ALA A 1 206 ? -9.307 -4.364 22.349 1.00 89.88 206 ALA A C 1
ATOM 1509 O O . ALA A 1 206 ? -10.116 -4.256 23.277 1.00 89.88 206 ALA A O 1
ATOM 1510 N N . GLY A 1 207 ? -8.831 -5.547 21.950 1.00 89.19 207 GLY A N 1
ATOM 1511 C CA . GLY A 1 207 ? -9.168 -6.832 22.562 1.00 89.19 207 GLY A CA 1
ATOM 1512 C C . GLY A 1 207 ? -8.662 -6.957 24.000 1.00 89.19 207 GLY A C 1
ATOM 1513 O O . GLY A 1 207 ? -9.436 -7.283 24.904 1.00 89.19 207 GLY A O 1
ATOM 1514 N N . LEU A 1 208 ? -7.397 -6.613 24.250 1.00 90.62 208 LEU A N 1
ATOM 1515 C CA . LEU A 1 208 ? -6.813 -6.617 25.593 1.00 90.62 208 LEU A CA 1
ATOM 1516 C C . LEU A 1 208 ? -7.524 -5.617 26.513 1.00 90.62 208 LEU A C 1
ATOM 1518 O O . LEU A 1 208 ? -7.912 -5.957 27.633 1.00 90.62 208 LEU A O 1
ATOM 1522 N N . GLY A 1 209 ? -7.779 -4.401 26.022 1.00 86.62 209 GLY A N 1
ATOM 1523 C CA . GLY A 1 209 ? -8.538 -3.391 26.755 1.00 86.62 209 GLY A CA 1
ATOM 1524 C C . GLY A 1 209 ? -9.960 -3.852 27.091 1.00 86.62 209 GLY A C 1
ATOM 1525 O O . GLY A 1 209 ? -10.493 -3.515 28.149 1.00 86.62 209 GLY A O 1
ATOM 1526 N N . ALA A 1 210 ? -10.593 -4.651 26.230 1.00 84.81 210 ALA A N 1
ATOM 1527 C CA . ALA A 1 210 ? -11.885 -5.268 26.521 1.00 84.81 210 ALA A CA 1
ATOM 1528 C C . ALA A 1 210 ? -11.796 -6.314 27.643 1.00 84.81 210 ALA A C 1
ATOM 1530 O O . ALA A 1 210 ? -12.607 -6.292 28.571 1.00 84.81 210 ALA A O 1
ATOM 1531 N N . LEU A 1 211 ? -10.798 -7.200 27.584 1.00 86.31 211 LEU A N 1
ATOM 1532 C CA . LEU A 1 211 ? -10.576 -8.251 28.579 1.00 86.31 211 LEU A CA 1
ATOM 1533 C C . LEU A 1 211 ? -10.315 -7.664 29.975 1.00 86.31 211 LEU A C 1
ATOM 1535 O O . LEU A 1 211 ? -10.941 -8.075 30.954 1.00 86.31 211 LEU A O 1
ATOM 1539 N N . LEU A 1 212 ? -9.426 -6.670 30.065 1.00 87.12 212 LEU A N 1
ATOM 1540 C CA . LEU A 1 212 ? -9.075 -6.013 31.326 1.00 87.12 212 LEU A CA 1
ATOM 1541 C C . LEU A 1 212 ? -10.282 -5.309 31.959 1.00 87.12 212 LEU A C 1
ATOM 1543 O O . LEU A 1 212 ? -10.482 -5.400 33.171 1.00 87.12 212 LEU A O 1
ATOM 1547 N N . ARG A 1 213 ? -11.124 -4.659 31.146 1.00 80.56 213 ARG A N 1
ATOM 1548 C CA . ARG A 1 213 ? -12.358 -4.012 31.619 1.00 80.56 213 ARG A CA 1
ATOM 1549 C C . ARG A 1 213 ? -13.370 -5.025 32.158 1.00 80.56 213 ARG A C 1
ATOM 1551 O O . ARG A 1 213 ? -13.903 -4.807 33.242 1.00 80.56 213 ARG A O 1
ATOM 1558 N N . ARG A 1 214 ? -13.566 -6.163 31.477 1.00 83.94 214 ARG A N 1
ATOM 1559 C CA . ARG A 1 214 ? -14.434 -7.253 31.967 1.00 83.94 214 ARG A CA 1
ATOM 1560 C C . ARG A 1 214 ? -13.969 -7.799 33.318 1.00 83.94 214 ARG A C 1
ATOM 1562 O O . ARG A 1 214 ? -14.789 -7.983 34.210 1.00 83.94 214 ARG A O 1
ATOM 1569 N N . ARG A 1 215 ? -12.657 -8.000 33.497 1.00 85.94 215 ARG A N 1
ATOM 1570 C CA . ARG A 1 215 ? -12.086 -8.461 34.776 1.00 85.94 215 ARG A CA 1
ATOM 1571 C C . ARG A 1 215 ? -12.325 -7.470 35.917 1.00 85.94 215 ARG A C 1
ATOM 1573 O O . ARG A 1 215 ? -12.646 -7.895 37.021 1.00 85.94 215 ARG A O 1
ATOM 1580 N N . ARG A 1 216 ? -12.182 -6.163 35.666 1.00 84.88 216 ARG A N 1
ATOM 1581 C CA . ARG A 1 216 ? -12.452 -5.121 36.676 1.00 84.88 216 ARG A CA 1
ATOM 1582 C C . ARG A 1 216 ? -13.926 -5.087 37.082 1.00 84.88 216 ARG A C 1
ATOM 1584 O O . ARG A 1 216 ? -14.200 -5.083 38.275 1.00 84.88 216 ARG A O 1
ATOM 1591 N N . ALA A 1 217 ? -14.841 -5.140 36.114 1.00 81.50 217 ALA A N 1
ATOM 1592 C CA . ALA A 1 217 ? -16.279 -5.174 36.386 1.00 81.50 217 ALA A CA 1
ATOM 1593 C C . ALA A 1 217 ? -16.682 -6.419 37.200 1.00 81.50 217 ALA A C 1
ATOM 1595 O O . ALA A 1 217 ? -17.416 -6.302 38.173 1.00 81.50 217 ALA A O 1
ATOM 1596 N N . GLY A 1 218 ? -16.136 -7.595 36.866 1.00 84.69 218 GLY A N 1
ATOM 1597 C CA . GLY A 1 218 ? -16.382 -8.823 37.632 1.00 84.69 218 GLY A CA 1
ATOM 1598 C C . GLY A 1 218 ? -15.886 -8.753 39.081 1.00 84.69 218 GLY A C 1
ATOM 1599 O O . GLY A 1 218 ? -16.574 -9.219 39.980 1.00 84.69 218 GLY A O 1
ATOM 1600 N N . ARG A 1 219 ? -14.728 -8.123 39.335 1.00 86.44 219 ARG A N 1
ATOM 1601 C CA . ARG A 1 219 ? -14.227 -7.905 40.707 1.00 86.44 219 ARG A CA 1
ATOM 1602 C C . ARG A 1 219 ? -15.102 -6.944 41.511 1.00 86.44 219 ARG A C 1
ATOM 1604 O O . ARG A 1 219 ? -15.282 -7.168 42.698 1.00 86.44 219 ARG A O 1
ATOM 1611 N N . GLN A 1 220 ? -15.624 -5.893 40.880 1.00 83.69 220 GLN A N 1
ATOM 1612 C CA . GLN A 1 220 ? -16.534 -4.950 41.538 1.00 83.69 220 GLN A CA 1
ATOM 1613 C C . GLN A 1 220 ? -17.862 -5.615 41.913 1.00 83.69 220 GLN A C 1
ATOM 1615 O O . GLN A 1 220 ? -18.354 -5.384 43.008 1.00 83.69 220 GLN A O 1
ATOM 1620 N N . ALA A 1 221 ? -18.396 -6.478 41.043 1.00 81.31 221 ALA A N 1
ATOM 1621 C CA . ALA A 1 221 ? -19.628 -7.220 41.307 1.00 81.31 221 ALA A CA 1
ATOM 1622 C C . ALA A 1 221 ? -19.477 -8.311 42.385 1.00 81.31 221 ALA A C 1
ATOM 1624 O O . ALA A 1 221 ? -20.461 -8.664 43.013 1.00 81.31 221 ALA A O 1
ATOM 1625 N N . ALA A 1 222 ? -18.271 -8.853 42.590 1.00 82.06 222 ALA A N 1
ATOM 1626 C CA . ALA A 1 222 ? -18.000 -9.882 43.603 1.00 82.06 222 ALA A CA 1
ATOM 1627 C C . ALA A 1 222 ? -17.600 -9.318 44.982 1.00 82.06 222 ALA A C 1
ATOM 1629 O O . ALA A 1 222 ? -17.455 -10.082 45.930 1.00 82.06 222 ALA A O 1
ATOM 1630 N N . GLY A 1 223 ? -17.344 -8.008 45.075 1.00 79.56 223 GLY A N 1
ATOM 1631 C CA . GLY A 1 223 ? -17.029 -7.303 46.324 1.00 79.56 223 GLY A CA 1
ATOM 1632 C C . GLY A 1 223 ? -18.210 -6.524 46.918 1.00 79.56 223 GLY A C 1
ATOM 1633 O O . GLY A 1 223 ? -17.995 -5.754 47.851 1.00 79.56 223 GLY A O 1
ATOM 1634 N N . GLN A 1 224 ? -19.407 -6.685 46.346 1.00 55.00 224 GLN A N 1
ATOM 1635 C CA . GLN A 1 224 ? -20.706 -6.234 46.861 1.00 55.00 224 GLN A CA 1
ATOM 1636 C C . GLN A 1 224 ? -21.500 -7.458 47.311 1.00 55.00 224 GLN A C 1
ATOM 1638 O O . GLN A 1 224 ? -22.260 -7.318 48.290 1.00 55.00 224 GLN A O 1
#

Secondary structure (DSSP, 8-state):
-HHHHT-HHHHHHHHHHHHHHHHHTHHHHHHHHHTTS-TT--STT-S---HHHHHHHHHHS-HHHHHHHHHHHTTHHHHHHHHHHHHHHHHHHHHHHHHSTTSTTSTTT-TT----------GGGGHHHHHHHHHHHHHHHHHHHHHHHHHHH-TTS--S--TT--SSS--HHHHHHHHHHHHHHHHHHHHHHHHHHHHHHHHHHHHHHHHHHHHHHHHHHH--

Sequence (224 aa):
MGGALAKPWLFIAATAAFVVFAFTVLPAKAADAALYTPPGASFDTSLFYTPAEAIERAVSYGEEGRSAYIFDRWTFDLVFPLIYGLFMLSAWAFSLKRLAPGGAITDRVRAGAEKSGEAKPGYRWLLVPALGIAFDFAENSAVTLLMLGVGSLGAEAAPAGGILGGAMGEPSWLGLAAFASSAATALKWLFVGAGFAGALILPLAAGLGALLRRRRAGRQAAGQ

pLDDT: mean 86.19, std 17.47, range [41.16, 98.69]